Protein AF-A0A7V5HGA6-F1 (afdb_monomer_lite)

Structure (mmCIF, N/CA/C/O backbone):
data_AF-A0A7V5HGA6-F1
#
_entry.id   AF-A0A7V5HGA6-F1
#
loop_
_atom_site.group_PDB
_atom_site.id
_atom_site.type_symbol
_atom_site.label_atom_id
_atom_site.label_alt_id
_atom_site.label_comp_id
_atom_site.label_asym_id
_atom_site.label_entity_id
_atom_site.label_seq_id
_atom_site.pdbx_PDB_ins_code
_atom_site.Cartn_x
_atom_site.Cartn_y
_atom_site.Cartn_z
_atom_site.occupancy
_atom_site.B_iso_or_equiv
_atom_site.auth_seq_id
_atom_site.auth_comp_id
_atom_site.auth_asym_id
_atom_site.auth_atom_id
_atom_site.pdbx_PDB_model_num
ATOM 1 N N . LYS A 1 1 ? 67.155 -41.847 -23.647 1.00 46.56 1 LYS A N 1
ATOM 2 C CA . LYS A 1 1 ? 66.968 -40.377 -23.709 1.00 46.56 1 LYS A CA 1
ATOM 3 C C . LYS A 1 1 ? 65.775 -40.130 -24.619 1.00 46.56 1 LYS A C 1
ATOM 5 O O . LYS A 1 1 ? 65.929 -40.245 -25.826 1.00 46.56 1 LYS A O 1
ATOM 10 N N . GLU A 1 2 ? 64.591 -39.942 -24.045 1.00 50.03 2 GLU A N 1
ATOM 11 C CA . GLU A 1 2 ? 63.367 -39.651 -24.801 1.00 50.03 2 GLU A CA 1
ATOM 12 C C . GLU A 1 2 ? 63.398 -38.192 -25.274 1.00 50.03 2 GLU A C 1
ATOM 14 O O . GLU A 1 2 ? 63.785 -37.301 -24.518 1.00 50.03 2 GLU A O 1
ATOM 19 N N . ALA A 1 3 ? 63.067 -37.959 -26.545 1.00 55.22 3 ALA A N 1
ATOM 20 C CA . ALA A 1 3 ? 63.043 -36.630 -27.139 1.00 55.22 3 ALA A CA 1
ATOM 21 C C . ALA A 1 3 ? 61.815 -35.860 -26.633 1.00 55.22 3 ALA A C 1
ATOM 23 O O . ALA A 1 3 ? 60.677 -36.224 -26.922 1.00 55.22 3 ALA A O 1
ATOM 24 N N . THR A 1 4 ? 62.045 -34.790 -25.876 1.00 61.03 4 THR A N 1
ATOM 25 C CA . THR A 1 4 ? 60.992 -33.887 -25.409 1.00 61.03 4 THR A CA 1
ATOM 26 C C . THR A 1 4 ? 60.306 -33.240 -26.621 1.00 61.03 4 THR A C 1
ATOM 28 O O . THR A 1 4 ? 61.002 -32.650 -27.453 1.00 61.03 4 THR A O 1
ATOM 31 N N . PRO A 1 5 ? 58.970 -33.311 -26.767 1.00 61.09 5 PRO A N 1
ATOM 32 C CA . PRO A 1 5 ? 58.290 -32.707 -27.907 1.00 61.09 5 PRO A CA 1
ATOM 33 C C . PRO A 1 5 ? 58.481 -31.186 -27.870 1.00 61.09 5 PRO A C 1
ATOM 35 O O . PRO A 1 5 ? 58.126 -30.527 -26.889 1.00 61.09 5 PRO A O 1
ATOM 38 N N . MET A 1 6 ? 59.062 -30.620 -28.934 1.00 62.06 6 MET A N 1
ATOM 39 C CA . MET A 1 6 ? 59.227 -29.173 -29.075 1.00 62.06 6 MET A CA 1
ATOM 40 C C . MET A 1 6 ? 57.852 -28.502 -29.023 1.00 62.06 6 MET A C 1
ATOM 42 O O . MET A 1 6 ? 57.016 -28.707 -29.907 1.00 62.06 6 MET A O 1
ATOM 46 N N . ARG A 1 7 ? 57.610 -27.691 -27.989 1.00 62.72 7 ARG A N 1
ATOM 47 C CA . ARG A 1 7 ? 56.409 -26.855 -27.902 1.00 62.72 7 ARG A CA 1
ATOM 48 C C . ARG A 1 7 ? 56.447 -25.856 -29.058 1.00 62.72 7 ARG A C 1
ATOM 50 O O . ARG A 1 7 ? 57.278 -24.953 -29.062 1.00 62.72 7 ARG A O 1
ATOM 57 N N . ARG A 1 8 ? 55.567 -26.034 -30.047 1.00 68.81 8 ARG A N 1
ATOM 58 C CA . ARG A 1 8 ? 55.368 -25.064 -31.131 1.00 68.81 8 ARG A CA 1
ATOM 59 C C . ARG A 1 8 ? 54.837 -23.766 -30.511 1.00 68.81 8 ARG A C 1
ATOM 61 O O . ARG A 1 8 ? 53.736 -23.757 -29.970 1.00 68.81 8 ARG A O 1
ATOM 68 N N . GLY A 1 9 ? 55.648 -22.710 -30.519 1.00 68.94 9 GLY A N 1
ATOM 69 C CA . GLY A 1 9 ? 55.213 -21.365 -30.141 1.00 68.94 9 GLY A CA 1
ATOM 70 C C . GLY A 1 9 ? 54.353 -20.761 -31.250 1.00 68.94 9 GLY A C 1
ATOM 71 O O . GLY A 1 9 ? 54.640 -20.976 -32.424 1.00 68.94 9 GLY A O 1
ATOM 72 N N . PHE A 1 10 ? 53.305 -20.029 -30.878 1.00 71.50 10 PHE A N 1
ATOM 73 C CA . PHE A 1 10 ? 52.496 -19.265 -31.828 1.00 71.50 10 PHE A CA 1
ATOM 74 C C . PHE A 1 10 ? 53.310 -18.107 -32.414 1.00 71.50 10 PHE A C 1
ATOM 76 O O . PHE A 1 10 ? 54.037 -17.422 -31.691 1.00 71.50 10 PHE A O 1
ATOM 83 N N . THR A 1 11 ? 53.168 -17.862 -33.714 1.00 86.56 11 THR A N 1
ATOM 84 C CA . THR A 1 11 ? 53.731 -16.677 -34.366 1.00 86.56 11 THR A CA 1
ATOM 85 C C . THR A 1 11 ? 52.876 -15.441 -34.074 1.00 86.56 11 THR A C 1
ATOM 87 O O . THR A 1 11 ? 51.667 -15.527 -33.848 1.00 86.56 11 THR A O 1
ATOM 90 N N . LEU A 1 12 ? 53.497 -14.256 -34.110 1.00 86.94 12 LEU A N 1
ATOM 91 C CA . LEU A 1 12 ? 52.793 -12.979 -33.932 1.00 86.94 12 LEU A CA 1
ATOM 92 C C . LEU A 1 12 ? 51.643 -12.818 -34.944 1.00 86.94 12 LEU A C 1
ATOM 94 O O . LEU A 1 12 ? 50.580 -12.315 -34.594 1.00 86.94 12 LEU A O 1
ATOM 98 N N . ILE A 1 13 ? 51.844 -13.288 -36.179 1.00 87.88 13 ILE A N 1
ATOM 99 C CA . ILE A 1 13 ? 50.841 -13.234 -37.250 1.00 87.88 13 ILE A CA 1
ATOM 100 C C . ILE A 1 13 ? 49.632 -14.111 -36.903 1.00 87.88 13 ILE A C 1
ATOM 102 O O . ILE A 1 13 ? 48.500 -13.644 -37.000 1.00 87.88 13 ILE A O 1
ATOM 106 N N . GLU A 1 14 ? 49.847 -15.347 -36.445 1.00 89.06 14 GLU A N 1
ATOM 107 C CA . GLU A 1 14 ? 48.751 -16.237 -36.037 1.00 89.06 14 GLU A CA 1
ATOM 108 C C . GLU A 1 14 ? 47.943 -15.646 -34.875 1.00 89.06 14 GLU A C 1
ATOM 110 O O . GLU A 1 14 ? 46.713 -15.685 -34.897 1.00 89.06 14 GLU A O 1
ATOM 115 N N . LEU A 1 15 ? 48.611 -15.035 -33.890 1.00 90.06 15 LEU A N 1
ATOM 116 C CA . LEU A 1 15 ? 47.931 -14.390 -32.766 1.00 90.06 15 LEU A CA 1
ATOM 117 C C . LEU A 1 15 ? 47.056 -13.209 -33.221 1.00 90.06 15 LEU A C 1
ATOM 119 O O . LEU A 1 15 ? 45.912 -13.083 -32.782 1.00 90.06 15 LEU A O 1
ATOM 123 N N . LEU A 1 16 ? 47.567 -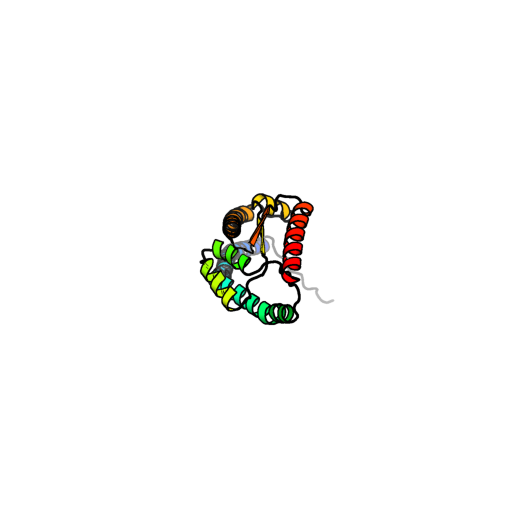12.364 -34.122 1.00 92.06 16 LEU A N 1
ATOM 124 C CA . LEU A 1 16 ? 46.818 -11.223 -34.658 1.00 92.06 16 LEU A CA 1
ATOM 125 C C . LEU A 1 16 ? 45.583 -11.668 -35.450 1.00 92.06 16 LEU A C 1
ATOM 127 O O . LEU A 1 16 ? 44.513 -11.077 -35.297 1.00 92.06 16 LEU A O 1
ATOM 131 N N . VAL A 1 17 ? 45.704 -12.735 -36.245 1.00 93.44 17 VAL A N 1
ATOM 132 C CA . VAL A 1 17 ? 44.578 -13.307 -36.998 1.00 93.44 17 VAL A CA 1
ATOM 133 C C . VAL A 1 17 ? 43.497 -13.833 -36.051 1.00 93.44 17 VAL A C 1
ATOM 135 O O . VAL A 1 17 ? 42.317 -13.551 -36.254 1.00 93.44 17 VAL A O 1
ATOM 138 N N . VAL A 1 18 ? 43.877 -14.538 -34.982 1.00 93.75 18 VAL A N 1
ATOM 139 C CA . VAL A 1 18 ? 42.920 -15.055 -33.989 1.00 93.75 18 VAL A CA 1
ATOM 140 C C . VAL A 1 18 ? 42.165 -13.918 -33.299 1.00 93.75 18 VAL A C 1
ATOM 142 O O . VAL A 1 18 ? 40.938 -13.970 -33.202 1.00 93.75 18 VAL A O 1
ATOM 145 N N . ILE A 1 19 ? 42.864 -12.866 -32.865 1.00 94.94 19 ILE A N 1
ATOM 146 C CA . ILE A 1 19 ? 42.225 -11.706 -32.225 1.00 94.94 19 ILE A CA 1
ATOM 147 C C . ILE A 1 19 ? 41.273 -11.004 -33.203 1.00 94.94 19 ILE A C 1
ATOM 149 O O . ILE A 1 19 ? 40.159 -10.654 -32.813 1.00 94.94 19 ILE A O 1
ATOM 153 N N . ALA A 1 20 ? 41.665 -10.846 -34.471 1.00 95.50 20 ALA A N 1
ATOM 154 C CA . ALA A 1 20 ? 40.814 -10.244 -35.495 1.00 95.50 20 ALA A CA 1
ATOM 155 C C . ALA A 1 20 ? 39.523 -11.051 -35.721 1.00 95.50 20 ALA A C 1
ATOM 157 O O . ALA A 1 20 ? 38.437 -10.474 -35.764 1.00 95.50 20 ALA A O 1
ATOM 158 N N . ILE A 1 21 ? 39.616 -12.383 -35.788 1.00 96.38 21 ILE A N 1
ATOM 159 C CA . ILE A 1 21 ? 38.445 -13.263 -35.917 1.00 96.38 21 ILE A CA 1
ATOM 160 C C . ILE A 1 21 ? 37.539 -13.139 -34.687 1.00 96.38 21 ILE A C 1
ATOM 162 O O . ILE A 1 21 ? 36.332 -12.954 -34.840 1.00 96.38 21 ILE A O 1
ATOM 166 N N . ILE A 1 22 ? 38.100 -13.188 -33.473 1.00 96.06 22 ILE A N 1
ATOM 167 C CA . ILE A 1 22 ? 37.326 -13.033 -32.232 1.00 96.06 22 ILE A CA 1
ATOM 168 C C . ILE A 1 22 ? 36.616 -11.676 -32.211 1.00 96.06 22 ILE A C 1
ATOM 170 O O . ILE A 1 22 ? 35.438 -11.620 -31.866 1.00 96.06 22 ILE A O 1
ATOM 174 N N . ALA A 1 23 ? 37.290 -10.597 -32.618 1.00 95.06 23 ALA A N 1
ATOM 175 C CA . ALA A 1 23 ? 36.707 -9.259 -32.666 1.00 95.06 23 ALA A CA 1
ATOM 176 C C . ALA A 1 23 ? 35.532 -9.171 -33.654 1.00 95.06 23 ALA A C 1
ATOM 178 O O . ALA A 1 23 ? 34.486 -8.623 -33.307 1.00 95.06 23 ALA A O 1
ATOM 179 N N . ILE A 1 24 ? 35.664 -9.756 -34.850 1.00 95.62 24 ILE A N 1
ATOM 180 C CA . ILE A 1 24 ? 34.589 -9.802 -35.855 1.00 95.62 24 ILE A CA 1
ATOM 181 C C . ILE A 1 24 ? 33.401 -10.623 -35.339 1.00 95.62 24 ILE A C 1
ATOM 183 O O . ILE A 1 24 ? 32.259 -10.166 -35.397 1.00 95.62 24 ILE A O 1
ATOM 187 N N . LEU A 1 25 ? 33.659 -11.815 -34.791 1.00 95.56 25 LEU A N 1
ATOM 188 C CA . LEU A 1 25 ? 32.614 -12.672 -34.230 1.00 95.56 25 LEU A CA 1
ATOM 189 C C . LEU A 1 25 ? 31.888 -11.976 -33.075 1.00 95.56 25 LEU A C 1
ATOM 191 O O . LEU A 1 25 ? 30.659 -11.955 -33.039 1.00 95.56 25 LEU A O 1
ATOM 195 N N . ALA A 1 26 ? 32.633 -11.352 -32.164 1.00 92.94 26 ALA A N 1
ATOM 196 C CA . ALA A 1 26 ? 32.084 -10.597 -31.048 1.00 92.94 26 ALA A CA 1
ATOM 197 C C . ALA A 1 26 ? 31.232 -9.406 -31.521 1.00 92.94 26 ALA A C 1
ATOM 199 O O . ALA A 1 26 ? 30.140 -9.191 -30.994 1.00 92.94 26 ALA A O 1
ATOM 200 N N . ALA A 1 27 ? 31.679 -8.673 -32.547 1.00 93.62 27 ALA A N 1
ATOM 201 C CA . ALA A 1 27 ? 30.947 -7.541 -33.117 1.00 93.62 27 ALA A CA 1
ATOM 202 C C . ALA A 1 27 ? 29.587 -7.945 -33.711 1.00 93.62 27 ALA A C 1
ATOM 204 O O . ALA A 1 27 ? 28.632 -7.176 -33.620 1.00 93.62 27 ALA A O 1
ATOM 205 N N . ILE A 1 28 ? 29.471 -9.153 -34.271 1.00 94.19 28 ILE A N 1
ATOM 206 C CA . ILE A 1 28 ? 28.197 -9.697 -34.770 1.00 94.19 28 ILE A CA 1
ATOM 207 C C . ILE A 1 28 ? 27.337 -10.222 -33.612 1.00 94.19 28 ILE A C 1
ATOM 209 O O . ILE A 1 28 ? 26.119 -10.038 -33.589 1.00 94.19 28 ILE A O 1
ATOM 213 N N . LEU A 1 29 ? 27.966 -10.867 -32.632 1.00 91.62 29 LEU A N 1
ATOM 214 C CA . LEU A 1 29 ? 27.287 -11.598 -31.569 1.00 91.62 29 LEU A CA 1
ATOM 215 C C . LEU A 1 29 ? 26.710 -10.677 -30.477 1.00 91.62 29 LEU A C 1
ATOM 217 O O . LEU A 1 29 ? 25.585 -10.891 -30.017 1.00 91.62 29 LEU A O 1
ATOM 221 N N . PHE A 1 30 ? 27.429 -9.622 -30.083 1.00 92.00 30 PHE A N 1
ATOM 222 C CA . PHE A 1 30 ? 26.987 -8.708 -29.022 1.00 92.00 30 PHE A CA 1
ATOM 223 C C . PHE A 1 30 ? 25.664 -7.979 -29.328 1.00 92.00 30 PHE A C 1
ATOM 225 O O . PHE A 1 30 ? 24.792 -7.977 -28.455 1.00 92.00 30 PHE A O 1
ATOM 232 N N . PRO A 1 31 ? 25.432 -7.409 -30.529 1.00 88.25 31 PRO A N 1
ATOM 233 C CA . PRO A 1 31 ? 24.158 -6.768 -30.864 1.00 88.25 31 PRO A CA 1
ATOM 234 C C . PRO A 1 31 ? 22.978 -7.744 -30.861 1.00 88.25 31 PRO A C 1
ATOM 236 O O . PRO A 1 31 ? 21.872 -7.381 -30.457 1.00 88.25 31 PRO A O 1
ATOM 239 N N . VAL A 1 32 ? 23.204 -8.990 -31.289 1.00 89.81 32 VAL A N 1
ATOM 240 C CA . VAL A 1 32 ? 22.178 -10.043 -31.286 1.00 89.81 32 VAL A CA 1
ATOM 241 C C . VAL A 1 32 ? 21.797 -10.404 -29.852 1.00 89.81 32 VAL A C 1
ATOM 243 O O . VAL A 1 32 ? 20.609 -10.428 -29.525 1.00 89.81 32 VAL A O 1
ATOM 246 N N . PHE A 1 33 ? 22.778 -10.590 -28.966 1.00 84.44 33 PHE A N 1
ATOM 247 C CA . PHE A 1 33 ? 22.509 -10.830 -27.548 1.00 84.44 33 PHE A CA 1
ATOM 248 C C . PHE A 1 33 ? 21.845 -9.642 -26.852 1.00 84.44 33 PHE A C 1
ATOM 250 O O . PHE A 1 33 ? 20.944 -9.846 -26.038 1.00 84.44 33 PHE A O 1
ATOM 257 N N . ALA A 1 34 ? 22.239 -8.408 -27.176 1.00 84.50 34 ALA A N 1
ATOM 258 C CA . ALA A 1 34 ? 21.607 -7.211 -26.630 1.00 84.50 34 ALA A CA 1
ATOM 259 C C . ALA A 1 34 ? 20.113 -7.154 -26.994 1.00 84.50 34 ALA A C 1
ATOM 261 O O . ALA A 1 34 ? 19.274 -7.022 -26.101 1.00 84.50 34 ALA A O 1
ATOM 262 N N . LYS A 1 35 ? 19.771 -7.370 -28.273 1.00 81.75 35 LYS A N 1
ATOM 263 C CA . LYS A 1 35 ? 18.377 -7.431 -28.749 1.00 81.75 35 LYS A CA 1
ATOM 264 C C . LYS A 1 35 ? 17.593 -8.585 -28.121 1.00 81.75 35 LYS A C 1
ATOM 266 O O . LYS A 1 35 ? 16.434 -8.411 -27.756 1.00 81.75 35 LYS A O 1
ATOM 271 N N . ALA A 1 36 ? 18.205 -9.761 -27.972 1.00 76.38 36 ALA A N 1
ATOM 272 C CA . ALA A 1 36 ? 17.565 -10.910 -27.329 1.00 76.38 36 ALA A CA 1
ATOM 273 C C . ALA A 1 36 ? 17.260 -10.638 -25.847 1.00 76.38 36 ALA A C 1
ATOM 275 O O . ALA A 1 36 ? 16.164 -10.928 -25.371 1.00 76.38 36 ALA A O 1
ATOM 276 N N . ARG A 1 37 ? 18.199 -10.014 -25.126 1.00 75.69 37 ARG A N 1
ATOM 277 C CA . ARG A 1 37 ? 18.023 -9.613 -23.725 1.00 75.69 37 ARG A CA 1
ATOM 278 C C . ARG A 1 37 ? 16.952 -8.537 -23.563 1.00 75.69 37 ARG A C 1
ATOM 280 O O . ARG A 1 37 ? 16.198 -8.573 -22.595 1.00 75.69 37 ARG A O 1
ATOM 287 N N . GLU A 1 38 ? 16.882 -7.587 -24.489 1.00 76.56 38 GLU A N 1
ATOM 288 C CA . GLU A 1 38 ? 15.849 -6.552 -24.503 1.00 76.56 38 GLU A CA 1
ATOM 289 C C . GLU A 1 38 ? 14.458 -7.151 -24.735 1.00 76.56 38 GLU A C 1
ATOM 291 O O . GLU A 1 38 ? 13.550 -6.903 -23.945 1.00 76.56 38 GLU A O 1
ATOM 296 N N . LYS A 1 39 ? 14.311 -8.038 -25.728 1.00 66.12 39 LYS A N 1
ATOM 297 C CA . LYS A 1 39 ? 13.066 -8.785 -25.957 1.00 66.12 39 LYS A CA 1
ATOM 298 C C . LYS A 1 39 ? 12.674 -9.648 -24.759 1.00 66.12 39 LYS A C 1
ATOM 300 O O . LYS A 1 39 ? 11.503 -9.691 -24.410 1.00 66.12 39 LYS A O 1
ATOM 305 N N . ALA A 1 40 ? 13.634 -10.289 -24.090 1.00 66.81 40 ALA A N 1
ATOM 306 C CA . ALA A 1 40 ? 13.374 -11.046 -22.866 1.00 66.81 40 ALA A CA 1
ATOM 307 C C . ALA A 1 40 ? 12.905 -10.144 -21.712 1.00 66.81 40 ALA A C 1
ATOM 309 O O . ALA A 1 40 ? 12.017 -10.528 -20.962 1.00 66.81 40 ALA A O 1
ATOM 310 N N . ARG A 1 41 ? 13.451 -8.927 -21.582 1.00 64.62 41 ARG A N 1
ATOM 311 C CA . ARG A 1 41 ? 12.974 -7.936 -20.602 1.00 64.62 41 ARG A CA 1
ATOM 312 C C . ARG A 1 41 ? 11.566 -7.439 -20.913 1.00 64.62 41 ARG A C 1
ATOM 314 O O . ARG A 1 41 ? 10.774 -7.308 -19.990 1.00 64.62 41 ARG A O 1
ATOM 321 N N . GLN A 1 42 ? 11.260 -7.192 -22.185 1.00 61.84 42 GLN A N 1
ATOM 322 C CA . GLN A 1 42 ? 9.917 -6.809 -22.632 1.00 61.84 42 GLN A CA 1
ATOM 323 C C . GLN A 1 42 ? 8.911 -7.951 -22.420 1.00 61.84 42 GLN A C 1
ATOM 325 O O . GLN A 1 42 ? 7.812 -7.718 -21.935 1.00 61.84 42 GLN A O 1
ATOM 330 N N . ALA A 1 43 ? 9.303 -9.197 -22.696 1.00 57.62 43 ALA A N 1
ATOM 331 C CA . ALA A 1 43 ? 8.481 -10.376 -22.425 1.00 57.62 43 ALA A CA 1
ATOM 332 C C . ALA A 1 43 ? 8.308 -10.654 -20.919 1.00 57.62 43 ALA A C 1
ATOM 334 O O . ALA A 1 43 ? 7.317 -11.251 -20.516 1.00 57.62 43 ALA A O 1
ATOM 335 N N . ALA A 1 44 ? 9.259 -10.221 -20.086 1.00 58.97 44 ALA A N 1
ATOM 336 C CA . ALA A 1 44 ? 9.199 -10.359 -18.633 1.00 58.97 44 ALA A CA 1
ATOM 337 C C . ALA A 1 44 ? 8.446 -9.216 -17.923 1.00 58.97 44 ALA A C 1
ATOM 339 O O . ALA A 1 44 ? 8.226 -9.309 -16.714 1.00 58.97 44 ALA A O 1
ATOM 340 N N . SER A 1 45 ? 8.065 -8.132 -18.611 1.00 71.94 45 SER A N 1
ATOM 341 C CA . SER A 1 45 ? 7.301 -7.057 -17.974 1.00 71.94 45 SER A CA 1
ATOM 342 C C . SER A 1 45 ? 5.827 -7.446 -17.886 1.00 71.94 45 SER A C 1
ATOM 344 O O . SER A 1 45 ? 5.134 -7.467 -18.900 1.00 71.94 45 SER A O 1
ATOM 346 N N . LEU A 1 46 ? 5.349 -7.742 -16.675 1.00 80.31 46 LEU A N 1
ATOM 347 C CA . LEU A 1 46 ? 3.937 -8.035 -16.425 1.00 80.31 46 LEU A CA 1
ATOM 348 C C . LEU A 1 46 ? 3.062 -6.827 -16.787 1.00 80.31 46 LEU A C 1
ATOM 350 O O . LEU A 1 46 ? 3.349 -5.682 -16.390 1.00 80.31 46 LEU A O 1
ATOM 354 N N . SER A 1 47 ? 1.956 -7.089 -17.486 1.00 89.94 47 SER A N 1
ATOM 355 C CA . SER A 1 47 ? 0.908 -6.084 -17.671 1.00 89.94 47 SER A CA 1
ATOM 356 C C . SER A 1 47 ? 0.362 -5.624 -16.308 1.00 89.94 47 SER A C 1
ATOM 358 O O . SER A 1 47 ? 0.432 -6.374 -15.322 1.00 89.94 47 SER A O 1
ATOM 360 N N . PRO A 1 48 ? -0.168 -4.391 -16.198 1.00 90.62 48 PRO A N 1
ATOM 361 C CA . PRO A 1 48 ? -0.790 -3.921 -14.960 1.00 90.62 48 PRO A CA 1
ATOM 362 C C . PRO A 1 48 ? -1.868 -4.881 -14.423 1.00 90.62 48 PRO A C 1
ATOM 364 O O . PRO A 1 48 ? -1.966 -5.084 -13.214 1.00 90.62 48 PRO A O 1
ATOM 367 N N . GLU A 1 49 ? -2.650 -5.505 -15.303 1.00 93.62 49 GLU A N 1
ATOM 368 C CA . GLU A 1 49 ? -3.711 -6.455 -14.968 1.00 93.62 49 GLU A CA 1
ATOM 369 C C . GLU A 1 49 ? -3.172 -7.780 -14.420 1.00 93.62 49 GLU A C 1
ATOM 371 O O . GLU A 1 49 ? -3.725 -8.316 -13.454 1.00 93.62 49 GLU A O 1
ATOM 376 N N . GLU A 1 50 ? -2.095 -8.312 -15.003 1.00 93.06 50 GLU A N 1
ATOM 377 C CA . GLU A 1 50 ? -1.431 -9.517 -14.496 1.00 93.06 50 GLU A CA 1
ATOM 378 C C . GLU A 1 50 ? -0.799 -9.267 -13.129 1.00 93.06 50 GLU A C 1
ATOM 380 O O . GLU A 1 50 ? -0.954 -10.084 -12.221 1.00 93.06 50 GLU A O 1
ATOM 385 N N . GLU A 1 51 ? -0.143 -8.119 -12.953 1.00 90.50 51 GLU A N 1
ATOM 386 C CA . GLU A 1 51 ? 0.413 -7.713 -11.664 1.00 90.50 51 GLU A CA 1
ATOM 387 C C . GLU A 1 51 ? -0.698 -7.554 -10.609 1.00 90.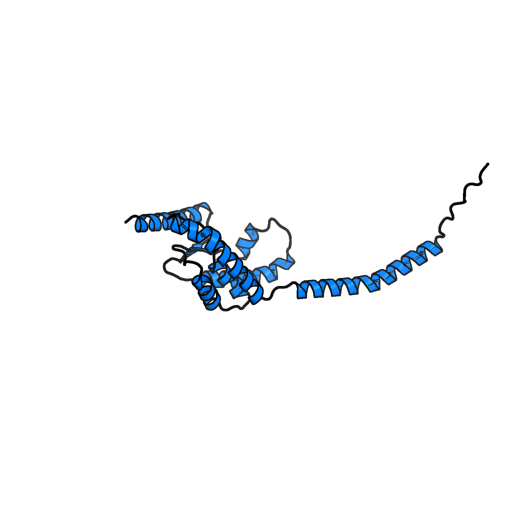50 51 GLU A C 1
ATOM 389 O O . GLU A 1 51 ? -0.603 -8.103 -9.509 1.00 90.50 51 GLU A O 1
ATOM 394 N N . LEU A 1 52 ? -1.808 -6.890 -10.962 1.00 95.44 52 LEU A N 1
ATOM 395 C CA . LEU A 1 52 ? -2.990 -6.783 -10.103 1.00 95.44 52 LEU A CA 1
ATOM 396 C C . LEU A 1 52 ? -3.527 -8.165 -9.714 1.00 95.44 52 LEU A C 1
ATOM 398 O O . LEU A 1 52 ? -3.908 -8.373 -8.561 1.00 95.44 52 LEU A O 1
ATOM 402 N N . ARG A 1 53 ? -3.561 -9.122 -10.648 1.00 96.62 53 ARG A N 1
ATOM 403 C CA . ARG A 1 53 ? -4.000 -10.494 -10.362 1.00 96.62 53 ARG A CA 1
ATOM 404 C C . ARG A 1 53 ? -3.127 -11.143 -9.290 1.00 96.62 53 ARG A C 1
ATOM 406 O O . ARG A 1 53 ? -3.682 -11.737 -8.369 1.00 96.62 53 ARG A O 1
ATOM 413 N N . PHE A 1 54 ? -1.805 -11.000 -9.365 1.00 95.38 54 PHE A N 1
ATOM 414 C CA . PHE A 1 54 ? -0.906 -11.527 -8.336 1.00 95.38 54 PHE A CA 1
ATOM 415 C C . PHE A 1 54 ? -1.119 -10.849 -6.979 1.00 95.38 54 PHE A C 1
ATOM 417 O O . PHE A 1 54 ? -1.259 -11.554 -5.983 1.00 95.38 54 PHE A O 1
ATOM 424 N N . PHE A 1 55 ? -1.273 -9.520 -6.932 1.00 95.94 55 PHE A N 1
ATOM 425 C CA . PHE A 1 55 ? -1.589 -8.819 -5.679 1.00 95.94 55 PHE A CA 1
ATOM 426 C C . PHE A 1 55 ? -2.919 -9.254 -5.054 1.00 95.94 55 PHE A C 1
ATOM 428 O O . PHE A 1 55 ? -3.066 -9.223 -3.834 1.00 95.94 55 PHE A O 1
ATOM 435 N N . LEU A 1 56 ? -3.915 -9.611 -5.868 1.00 98.00 56 LEU A N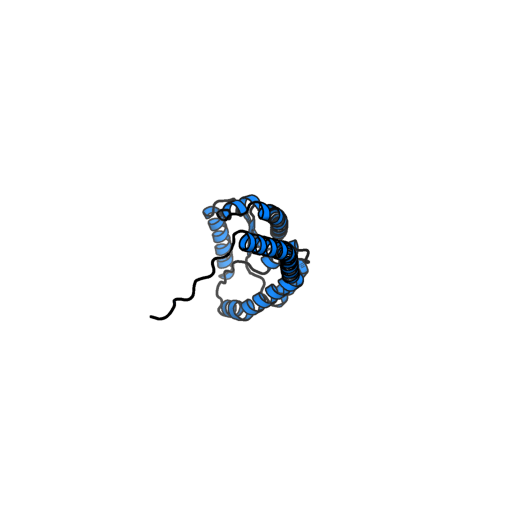 1
ATOM 436 C CA . LEU A 1 56 ? -5.201 -10.103 -5.370 1.00 98.00 56 LEU A CA 1
ATOM 437 C C . LEU A 1 56 ? -5.091 -11.526 -4.815 1.00 98.00 56 LEU A C 1
ATOM 439 O O . LEU A 1 56 ? -5.712 -11.812 -3.795 1.00 98.00 56 LEU A O 1
ATOM 443 N N . LEU A 1 57 ? -4.319 -12.400 -5.469 1.00 97.94 57 LEU A N 1
ATOM 444 C CA . LEU A 1 57 ? -4.084 -13.771 -5.007 1.00 97.94 57 LEU A CA 1
ATOM 445 C C . LEU A 1 57 ? -3.301 -13.791 -3.693 1.00 97.94 57 LEU A C 1
ATOM 447 O O . LEU A 1 57 ? -3.760 -14.400 -2.732 1.00 97.94 57 LEU A O 1
ATOM 451 N N . ASP A 1 58 ? -2.190 -13.057 -3.634 1.00 96.88 58 ASP A N 1
ATOM 452 C CA . ASP A 1 58 ? -1.365 -12.923 -2.431 1.00 96.88 58 ASP A CA 1
ATOM 453 C C . ASP A 1 58 ? -2.181 -12.387 -1.245 1.00 96.88 58 ASP A C 1
ATOM 455 O O . ASP A 1 58 ? -2.217 -12.980 -0.165 1.00 96.88 58 ASP A O 1
ATOM 459 N N . ARG A 1 59 ? -2.956 -11.315 -1.466 1.00 97.88 59 ARG A N 1
ATOM 460 C CA . ARG A 1 59 ? -3.813 -10.767 -0.412 1.00 97.88 59 ARG A CA 1
ATOM 461 C C . ARG A 1 59 ? -4.889 -11.749 0.021 1.00 97.88 59 ARG A C 1
ATOM 463 O O . ARG A 1 59 ? -5.181 -11.797 1.209 1.00 97.88 59 ARG A O 1
ATOM 470 N N . ARG A 1 60 ? -5.499 -12.494 -0.904 1.00 98.50 60 ARG A N 1
ATOM 471 C CA . ARG A 1 60 ? -6.519 -13.494 -0.562 1.00 98.50 60 ARG A CA 1
ATOM 472 C C . ARG A 1 60 ? -5.932 -14.565 0.342 1.00 98.50 60 ARG A C 1
ATOM 474 O O . ARG A 1 60 ? -6.504 -14.828 1.394 1.00 98.50 60 ARG A O 1
ATOM 481 N N . GLU A 1 61 ? -4.769 -15.092 -0.019 1.00 98.12 61 GLU A N 1
ATOM 482 C CA . GLU A 1 61 ? -4.075 -16.073 0.804 1.00 98.12 61 GLU A CA 1
ATOM 483 C C . GLU A 1 61 ? -3.740 -15.502 2.190 1.00 98.12 61 GLU A C 1
ATOM 485 O O . GLU A 1 61 ? -4.053 -16.124 3.203 1.00 98.12 61 GLU A O 1
ATOM 490 N N . ASN A 1 62 ? -3.179 -14.291 2.267 1.00 97.81 62 ASN A N 1
ATOM 491 C CA . ASN A 1 62 ? -2.888 -13.654 3.553 1.00 97.81 62 ASN A CA 1
ATOM 492 C C . ASN A 1 62 ? -4.157 -13.403 4.387 1.00 97.81 62 ASN A C 1
ATOM 494 O O . ASN A 1 62 ? -4.148 -13.555 5.610 1.00 97.81 62 ASN A O 1
ATOM 498 N N . VAL A 1 63 ? -5.261 -13.026 3.737 1.00 98.25 63 VAL A N 1
ATOM 499 C CA . VAL A 1 63 ? -6.547 -12.808 4.400 1.00 98.25 63 VAL A CA 1
ATOM 500 C C . VAL A 1 63 ? -7.070 -14.110 5.008 1.00 98.25 63 VAL A C 1
ATOM 502 O O . VAL A 1 63 ? -7.439 -14.130 6.180 1.00 98.25 63 VAL A O 1
ATOM 505 N N . GLU A 1 64 ? -7.054 -15.197 4.241 1.00 98.25 64 GLU A N 1
ATOM 506 C CA . GLU A 1 64 ? -7.536 -16.513 4.669 1.00 98.25 64 GLU A CA 1
ATOM 507 C C . GLU A 1 64 ? -6.645 -17.136 5.750 1.00 98.25 64 GLU A C 1
ATOM 509 O O . GLU A 1 64 ? -7.148 -17.666 6.740 1.00 98.25 64 GLU A O 1
ATOM 514 N N . ARG A 1 65 ? -5.319 -17.057 5.587 1.00 97.94 65 ARG A N 1
ATOM 515 C CA . ARG A 1 65 ? -4.361 -17.761 6.452 1.00 97.94 65 ARG A CA 1
ATOM 516 C C . ARG A 1 65 ? -3.968 -16.982 7.701 1.00 97.94 65 ARG A C 1
ATOM 518 O O . ARG A 1 65 ? -3.638 -17.608 8.704 1.00 97.94 65 ARG A O 1
ATOM 525 N N . ASN A 1 66 ? -4.003 -15.648 7.657 1.00 97.31 66 ASN A N 1
ATOM 526 C CA . ASN A 1 66 ? -3.476 -14.804 8.734 1.00 97.31 66 ASN A CA 1
ATOM 527 C C . ASN A 1 66 ? -4.511 -13.809 9.271 1.00 97.31 66 ASN A C 1
ATOM 529 O O . ASN A 1 66 ? -4.735 -13.760 10.482 1.00 97.31 66 ASN A O 1
ATOM 533 N N . LEU A 1 67 ? -5.159 -13.028 8.396 1.00 97.75 67 LEU A N 1
ATOM 534 C CA . LEU A 1 67 ? -6.023 -11.926 8.836 1.00 97.75 67 LEU A CA 1
ATOM 535 C C . LEU A 1 67 ? -7.294 -12.427 9.523 1.00 97.75 67 LEU A C 1
ATOM 537 O O . LEU A 1 67 ? -7.538 -12.065 10.672 1.00 97.75 67 LEU A O 1
ATOM 541 N N . TRP A 1 68 ? -8.084 -13.279 8.864 1.00 98.00 68 TRP A N 1
ATOM 542 C CA . TRP A 1 68 ? -9.315 -13.810 9.450 1.00 98.00 68 TRP A CA 1
ATOM 543 C C . TRP A 1 68 ? -9.066 -14.587 10.746 1.00 98.00 68 TRP A C 1
ATOM 545 O O . TRP A 1 68 ? -9.752 -14.305 11.728 1.00 98.00 68 TRP A O 1
ATOM 555 N N . PRO A 1 69 ? -8.069 -15.491 10.829 1.00 98.38 69 PRO A N 1
ATOM 556 C CA . PRO A 1 69 ? -7.730 -16.141 12.091 1.00 98.38 69 PRO A CA 1
ATOM 557 C C . PRO A 1 69 ? -7.404 -15.160 13.224 1.00 98.38 69 PRO A C 1
ATOM 559 O O . PRO A 1 69 ? -7.857 -15.363 14.350 1.00 98.38 69 PRO A O 1
ATOM 562 N N . ALA A 1 70 ? -6.659 -14.084 12.947 1.00 98.12 70 ALA A N 1
ATOM 563 C CA . ALA A 1 70 ? -6.329 -13.077 13.953 1.00 98.12 70 ALA A CA 1
ATOM 564 C C . ALA A 1 70 ? -7.556 -12.257 14.389 1.00 98.12 70 ALA A C 1
ATOM 566 O O . ALA A 1 70 ? -7.774 -12.069 15.589 1.00 98.12 70 ALA A O 1
ATOM 567 N N . LEU A 1 71 ? -8.387 -11.822 13.437 1.00 96.75 71 LEU A N 1
ATOM 568 C CA . LEU A 1 71 ? -9.609 -11.063 13.718 1.00 96.75 71 LEU A CA 1
ATOM 569 C C . LEU A 1 71 ? -10.642 -11.903 14.483 1.00 96.75 71 LEU A C 1
ATOM 571 O O . LEU A 1 71 ? -11.236 -11.417 15.443 1.00 96.75 71 LEU A O 1
ATOM 575 N N . ASN A 1 72 ? -10.790 -13.188 14.149 1.00 97.12 72 ASN A N 1
ATOM 576 C CA . ASN A 1 72 ? -11.663 -14.118 14.875 1.00 97.12 72 ASN A CA 1
ATOM 577 C C . ASN A 1 72 ? -11.209 -14.333 16.330 1.00 97.12 72 ASN A C 1
ATOM 579 O O . ASN A 1 72 ? -12.027 -14.613 17.204 1.00 97.12 72 ASN A O 1
ATOM 583 N N . GLN A 1 73 ? -9.915 -14.154 16.608 1.00 97.44 73 GLN A N 1
ATOM 584 C CA . GLN A 1 73 ? -9.349 -14.148 17.962 1.00 97.44 73 GLN A CA 1
ATOM 585 C C . GLN A 1 73 ? -9.449 -12.776 18.650 1.00 97.44 73 GLN A C 1
ATOM 587 O O . GLN A 1 73 ? -8.850 -12.584 19.708 1.00 97.44 73 GLN A O 1
ATOM 592 N N . LYS A 1 74 ? -10.180 -11.817 18.064 1.00 94.88 74 LYS A N 1
ATOM 593 C CA . LYS A 1 74 ? -10.340 -10.438 18.554 1.00 94.88 74 LYS A CA 1
ATOM 594 C C . LYS A 1 74 ? -9.007 -9.702 18.746 1.00 94.88 74 LYS A C 1
ATOM 596 O O . LYS A 1 74 ? -8.887 -8.843 19.618 1.00 94.88 74 LYS A O 1
ATOM 601 N N . LYS A 1 75 ? -7.986 -10.048 17.954 1.00 95.62 75 LYS A N 1
ATOM 602 C CA . LYS A 1 75 ? -6.685 -9.372 18.000 1.00 95.62 75 LYS A CA 1
ATOM 603 C C . LYS A 1 75 ? -6.731 -8.064 17.221 1.00 95.62 75 LYS A C 1
ATOM 605 O O . LYS A 1 75 ? -7.370 -7.974 16.177 1.00 95.62 75 LYS A O 1
ATOM 610 N N . ILE A 1 76 ? -5.965 -7.086 17.695 1.00 95.12 76 ILE A N 1
ATOM 611 C CA . ILE A 1 76 ? -5.626 -5.898 16.911 1.00 95.12 76 ILE A CA 1
ATOM 612 C C . ILE A 1 76 ? -4.590 -6.319 15.868 1.00 95.12 76 ILE A C 1
ATOM 614 O O . ILE A 1 76 ? -3.546 -6.871 16.218 1.00 95.12 76 ILE A O 1
ATOM 618 N N . VAL A 1 77 ? -4.874 -6.054 14.594 1.00 96.56 77 VAL A N 1
ATOM 619 C CA . VAL A 1 77 ? -3.968 -6.369 13.487 1.00 96.56 77 VAL A CA 1
ATOM 620 C C . VAL A 1 77 ? -3.446 -5.070 12.889 1.00 96.56 77 VAL A C 1
ATOM 622 O O . VAL A 1 77 ? -4.206 -4.282 12.334 1.00 96.56 77 VAL A O 1
ATOM 625 N N . LEU A 1 78 ? -2.136 -4.857 12.996 1.00 96.38 78 LEU A N 1
ATOM 626 C CA . LEU A 1 78 ? -1.442 -3.767 12.320 1.00 96.38 78 LEU A CA 1
ATOM 627 C C . LEU A 1 78 ? -0.847 -4.301 11.016 1.00 96.38 78 LEU A C 1
ATOM 629 O O . LEU A 1 78 ? -0.053 -5.239 11.040 1.00 96.38 78 LEU A O 1
ATOM 633 N N . LEU A 1 79 ? -1.228 -3.701 9.891 1.00 95.62 79 LEU A N 1
ATOM 634 C CA . LEU A 1 79 ? -0.701 -4.052 8.576 1.00 95.62 79 LEU A CA 1
ATOM 635 C C . LEU A 1 79 ? 0.132 -2.895 8.030 1.00 95.62 79 LEU A C 1
ATOM 637 O O . LEU A 1 79 ? -0.356 -1.769 7.925 1.00 95.62 79 LEU A O 1
ATOM 641 N N . ASP A 1 80 ? 1.372 -3.189 7.642 1.00 92.94 80 ASP A N 1
ATOM 642 C CA . ASP A 1 80 ? 2.132 -2.307 6.764 1.00 92.94 80 ASP A CA 1
ATOM 643 C C . ASP A 1 80 ? 1.650 -2.539 5.328 1.00 92.94 80 ASP A C 1
ATOM 645 O O . ASP A 1 80 ? 1.914 -3.582 4.727 1.00 92.94 80 ASP A O 1
ATOM 649 N N . ARG A 1 81 ? 0.911 -1.553 4.807 1.00 94.06 81 ARG A N 1
ATOM 650 C CA . ARG A 1 81 ? 0.190 -1.570 3.523 1.00 94.06 81 ARG A CA 1
ATOM 651 C C . ARG A 1 81 ? -1.007 -2.519 3.485 1.00 94.06 81 ARG A C 1
ATOM 653 O O . ARG A 1 81 ? -1.094 -3.544 4.151 1.00 94.06 81 ARG A O 1
ATOM 660 N N . TYR A 1 82 ? -1.963 -2.153 2.636 1.00 97.38 82 TYR A N 1
ATOM 661 C CA . TYR A 1 82 ? -3.152 -2.957 2.365 1.00 97.38 82 TYR A CA 1
ATOM 662 C C . TYR A 1 82 ? -3.656 -2.711 0.937 1.00 97.38 82 TYR A C 1
ATOM 664 O O . TYR A 1 82 ? -2.885 -2.282 0.075 1.00 97.38 82 TYR A O 1
ATOM 672 N N . TYR A 1 83 ? -4.930 -2.977 0.632 1.00 97.56 83 TYR A N 1
ATOM 673 C CA . TYR A 1 83 ? -5.443 -2.792 -0.731 1.00 97.56 83 TYR A CA 1
ATOM 674 C C . TYR A 1 83 ? -5.415 -1.333 -1.219 1.00 97.56 83 TYR A C 1
ATOM 676 O O . TYR A 1 83 ? -5.363 -1.115 -2.427 1.00 97.56 83 TYR A O 1
ATOM 684 N N . PHE A 1 84 ? -5.349 -0.341 -0.321 1.00 97.88 84 PHE A N 1
ATOM 685 C CA . PHE A 1 84 ? -5.117 1.067 -0.682 1.00 97.88 84 PHE A CA 1
ATOM 686 C C . PHE A 1 84 ? -3.798 1.272 -1.434 1.00 97.88 84 PHE A C 1
ATOM 688 O O . PHE A 1 84 ? -3.713 2.119 -2.320 1.00 97.88 84 PHE A O 1
ATOM 695 N N . SER A 1 85 ? -2.777 0.462 -1.142 1.00 96.00 85 SER A N 1
ATOM 696 C CA . SER A 1 85 ? -1.537 0.498 -1.914 1.00 96.00 85 SER A CA 1
ATOM 697 C C . SER A 1 85 ? -1.730 -0.041 -3.320 1.00 96.00 85 SER A C 1
ATOM 699 O O . SER A 1 85 ? -1.302 0.603 -4.271 1.00 96.00 85 SER A O 1
ATOM 701 N N . THR A 1 86 ? -2.444 -1.154 -3.483 1.00 96.94 86 THR A N 1
ATOM 702 C CA . THR A 1 86 ? -2.775 -1.658 -4.822 1.00 96.94 86 THR A CA 1
ATOM 703 C C . THR A 1 86 ? -3.617 -0.641 -5.600 1.00 96.94 86 THR A C 1
ATOM 705 O O . THR A 1 86 ? -3.361 -0.403 -6.774 1.00 96.94 86 THR A O 1
ATOM 708 N N . MET A 1 87 ? -4.565 0.035 -4.944 1.00 98.19 87 MET A N 1
ATOM 709 C CA . MET A 1 87 ? -5.339 1.125 -5.548 1.00 98.19 87 MET A CA 1
ATOM 710 C C . MET A 1 87 ? -4.441 2.249 -6.083 1.00 98.19 87 MET A C 1
ATOM 712 O O . MET A 1 87 ? -4.590 2.647 -7.234 1.00 98.19 87 MET A O 1
ATOM 716 N N . ALA A 1 88 ? -3.501 2.752 -5.278 1.00 97.31 88 ALA A N 1
ATOM 717 C CA . ALA A 1 88 ? -2.654 3.874 -5.678 1.00 97.31 88 ALA A CA 1
ATOM 718 C C . ALA A 1 88 ? -1.608 3.485 -6.736 1.00 97.31 88 ALA A C 1
ATOM 720 O O . ALA A 1 88 ? -1.447 4.186 -7.733 1.00 97.31 88 ALA A O 1
ATOM 721 N N . TYR A 1 89 ? -0.907 2.363 -6.554 1.00 95.38 89 TYR A N 1
ATOM 722 C CA . TYR A 1 89 ? 0.158 1.949 -7.470 1.00 95.38 89 TYR A CA 1
ATOM 723 C C . TYR A 1 89 ? -0.409 1.467 -8.808 1.00 95.38 89 TYR A C 1
ATOM 725 O O . TYR A 1 89 ? -0.051 2.001 -9.856 1.00 95.38 89 TYR A O 1
ATOM 733 N N . GLN A 1 90 ? -1.362 0.533 -8.808 1.00 95.69 90 GLN A N 1
ATOM 734 C CA . GLN A 1 90 ? -1.941 0.058 -10.068 1.00 95.69 90 GLN A CA 1
ATOM 735 C C . GLN A 1 90 ? -2.848 1.118 -10.710 1.00 95.69 90 GLN A C 1
ATOM 737 O O . GLN A 1 90 ? -2.913 1.197 -11.937 1.00 95.69 90 GLN A O 1
ATOM 742 N N . GLY A 1 91 ? -3.464 2.000 -9.915 1.00 96.69 91 GLY A N 1
ATOM 743 C CA . GLY A 1 91 ? -4.150 3.185 -10.432 1.00 96.69 91 GLY A CA 1
ATOM 744 C C . GLY A 1 91 ? -3.211 4.125 -11.193 1.00 96.69 91 GLY A C 1
ATOM 745 O O . GLY A 1 91 ? -3.535 4.578 -12.289 1.00 96.69 91 GLY A O 1
ATOM 746 N N . ALA A 1 92 ? -1.995 4.353 -10.685 1.00 95.75 92 ALA A N 1
ATOM 747 C CA . ALA A 1 92 ? -0.982 5.151 -11.379 1.00 95.75 92 ALA A CA 1
ATOM 748 C C . ALA A 1 92 ? -0.484 4.491 -12.680 1.00 95.75 92 ALA A C 1
ATOM 750 O O . ALA A 1 92 ? 0.005 5.194 -13.571 1.00 95.75 92 ALA A O 1
ATOM 751 N N . ARG A 1 93 ? -0.641 3.163 -12.805 1.00 93.44 93 ARG A N 1
ATOM 752 C CA . ARG A 1 93 ? -0.411 2.388 -14.038 1.00 93.44 93 ARG A CA 1
ATOM 753 C C . ARG A 1 93 ? -1.615 2.378 -14.997 1.00 93.44 93 ARG A C 1
ATOM 755 O O . ARG A 1 93 ? -1.523 1.749 -16.045 1.00 93.44 93 ARG A O 1
ATOM 762 N N . GLY A 1 94 ? -2.701 3.089 -14.681 1.00 94.75 94 GLY A N 1
ATOM 763 C CA . GLY A 1 94 ? -3.858 3.280 -15.566 1.00 94.75 94 GLY A CA 1
ATOM 764 C C . GLY A 1 94 ? -5.075 2.406 -15.257 1.00 94.75 94 GLY A C 1
ATOM 765 O O . GLY A 1 94 ? -6.077 2.503 -15.963 1.00 94.75 94 GLY A O 1
ATOM 766 N N . LEU A 1 95 ? -5.032 1.577 -14.210 1.00 96.88 95 LEU A N 1
ATOM 767 C CA . LEU A 1 95 ? -6.192 0.779 -13.809 1.00 96.88 95 LEU A CA 1
ATOM 768 C C . LEU A 1 95 ? -7.224 1.616 -13.043 1.00 96.88 95 LEU A C 1
ATOM 770 O O . LEU A 1 95 ? -6.900 2.586 -12.360 1.00 96.88 95 LEU A O 1
ATOM 774 N N . ARG A 1 96 ? -8.495 1.210 -13.111 1.00 97.94 96 ARG A N 1
ATOM 775 C CA . ARG A 1 96 ? -9.583 1.883 -12.388 1.00 97.94 96 ARG A CA 1
ATOM 776 C C . ARG A 1 96 ? -9.517 1.589 -10.889 1.00 97.94 96 ARG A C 1
ATOM 778 O O . ARG A 1 96 ? -9.685 0.446 -10.464 1.00 97.94 96 ARG A O 1
ATOM 785 N N . VAL A 1 97 ? -9.333 2.637 -10.092 1.00 97.88 97 VAL A N 1
ATOM 786 C CA . VAL A 1 97 ? -9.160 2.565 -8.633 1.00 97.88 97 VAL A CA 1
ATOM 787 C C . VAL A 1 97 ? -10.372 1.948 -7.935 1.00 97.88 97 VAL A C 1
ATOM 789 O O . VAL A 1 97 ? -10.217 1.097 -7.059 1.00 97.88 97 VAL A O 1
ATOM 792 N N . GLU A 1 98 ? -11.579 2.327 -8.346 1.00 97.25 98 GLU A N 1
ATOM 793 C CA . GLU A 1 98 ? -12.832 1.853 -7.750 1.00 97.25 98 GLU A CA 1
ATOM 794 C C . GLU A 1 98 ? -13.024 0.355 -7.991 1.00 97.25 98 GLU A C 1
ATOM 796 O O . GLU A 1 98 ? -13.496 -0.366 -7.113 1.00 97.25 98 GLU A O 1
ATOM 801 N N . GLU A 1 99 ? -12.600 -0.132 -9.158 1.00 97.88 99 GLU A N 1
ATOM 802 C CA . GLU A 1 99 ? -12.656 -1.553 -9.489 1.00 97.88 99 GLU A CA 1
ATOM 803 C C . GLU A 1 99 ? -11.633 -2.351 -8.675 1.00 97.88 99 GLU A C 1
ATOM 805 O O . GLU A 1 99 ? -11.949 -3.426 -8.164 1.00 97.88 99 GLU A O 1
ATOM 810 N N . ILE A 1 100 ? -10.427 -1.810 -8.472 1.00 98.19 100 ILE A N 1
ATOM 811 C CA . ILE A 1 100 ? -9.429 -2.420 -7.583 1.00 98.19 100 ILE A CA 1
ATOM 812 C C . ILE A 1 100 ? -9.983 -2.523 -6.159 1.00 98.19 100 ILE A C 1
ATOM 814 O O . ILE A 1 100 ? -9.875 -3.587 -5.544 1.00 98.19 100 ILE A O 1
ATOM 818 N N . LYS A 1 101 ? -10.595 -1.450 -5.642 1.00 97.94 101 LYS A N 1
ATOM 819 C CA . LYS A 1 101 ? -11.225 -1.442 -4.316 1.00 97.94 101 LYS A CA 1
ATOM 820 C C . LYS A 1 101 ? -12.305 -2.518 -4.223 1.00 97.94 101 LYS A C 1
ATOM 822 O O . LYS A 1 101 ? -12.221 -3.380 -3.354 1.00 97.94 101 LYS A O 1
ATOM 827 N N . ARG A 1 102 ? -13.246 -2.535 -5.175 1.00 98.25 102 ARG A N 1
ATOM 828 C CA . ARG A 1 102 ? -14.347 -3.510 -5.233 1.00 98.25 102 ARG A CA 1
ATOM 829 C C . ARG A 1 102 ? -13.844 -4.955 -5.248 1.00 98.25 102 ARG A C 1
ATOM 831 O O . ARG A 1 102 ? -14.364 -5.791 -4.519 1.00 98.25 102 ARG A O 1
ATOM 838 N N . ARG A 1 103 ? -12.823 -5.260 -6.057 1.00 98.25 103 ARG A N 1
ATOM 839 C CA . ARG A 1 103 ? -12.247 -6.614 -6.156 1.00 98.25 103 ARG A CA 1
ATOM 840 C C . ARG A 1 103 ? -11.548 -7.060 -4.876 1.00 98.25 103 ARG A C 1
ATOM 842 O O . ARG A 1 103 ? -11.584 -8.247 -4.569 1.00 98.25 103 ARG A O 1
ATOM 849 N N . ASN A 1 104 ? -10.907 -6.139 -4.159 1.00 98.25 104 ASN A N 1
ATOM 850 C CA . ASN A 1 104 ? -10.268 -6.439 -2.880 1.00 98.25 104 ASN A CA 1
ATOM 851 C C . ASN A 1 104 ? -11.298 -6.641 -1.769 1.00 98.25 104 ASN A C 1
ATOM 853 O O . ASN A 1 104 ? -11.266 -7.661 -1.089 1.00 98.25 104 ASN A O 1
ATOM 857 N N . GLU A 1 105 ? -12.245 -5.716 -1.627 1.00 97.50 105 GLU A N 1
ATOM 858 C CA . GLU A 1 105 ? -13.271 -5.763 -0.576 1.00 97.50 105 GLU A CA 1
ATOM 859 C C . GLU A 1 105 ? -14.270 -6.917 -0.752 1.00 97.50 105 GLU A C 1
ATOM 861 O O . GLU A 1 105 ? -14.982 -7.266 0.181 1.00 97.50 105 GLU A O 1
ATOM 866 N N . ALA A 1 106 ? -14.288 -7.568 -1.921 1.00 98.06 106 ALA A N 1
ATOM 867 C CA . ALA A 1 106 ? -15.059 -8.789 -2.146 1.00 98.06 106 ALA A CA 1
ATOM 868 C C . ALA A 1 106 ? -14.590 -9.989 -1.296 1.00 98.06 106 ALA A C 1
ATOM 870 O O . ALA A 1 106 ? -15.336 -10.954 -1.157 1.00 98.06 106 ALA A O 1
ATOM 871 N N . PHE A 1 107 ? -13.361 -9.970 -0.772 1.00 98.06 107 PHE A N 1
ATOM 872 C CA . PHE A 1 107 ? -12.833 -11.046 0.082 1.00 98.06 107 PHE A CA 1
ATOM 873 C C . PHE A 1 107 ? -12.055 -10.536 1.301 1.00 98.06 107 PHE A C 1
ATOM 875 O O . PHE A 1 107 ? -11.927 -11.255 2.290 1.00 98.06 107 PHE A O 1
ATOM 882 N N . ALA A 1 108 ? -11.509 -9.323 1.226 1.00 97.75 108 ALA A N 1
ATOM 883 C CA . ALA A 1 108 ? -10.687 -8.717 2.258 1.00 97.75 108 ALA A CA 1
ATOM 884 C C . ALA A 1 108 ? -11.549 -7.771 3.117 1.00 97.75 108 ALA A C 1
ATOM 886 O O . ALA A 1 108 ? -12.233 -6.916 2.548 1.00 97.75 108 ALA A O 1
ATOM 887 N N . PRO A 1 109 ? -11.541 -7.891 4.456 1.00 97.19 109 PRO A N 1
ATOM 888 C CA . PRO A 1 109 ? -12.320 -7.001 5.310 1.00 97.19 109 PRO A CA 1
ATOM 889 C C . PRO A 1 109 ? -11.851 -5.544 5.173 1.00 97.19 109 PRO A C 1
ATOM 891 O O . PRO A 1 109 ? -10.645 -5.297 5.087 1.00 97.19 109 PRO A O 1
ATOM 894 N N . PRO A 1 110 ? -12.765 -4.557 5.171 1.00 96.12 110 PRO A N 1
ATOM 895 C CA . PRO A 1 110 ? -12.362 -3.160 5.240 1.00 96.12 110 PRO A CA 1
ATOM 896 C C . PRO A 1 110 ? -11.659 -2.892 6.584 1.00 96.12 110 PRO A C 1
ATOM 898 O O . PRO A 1 110 ? -12.101 -3.406 7.610 1.00 96.12 110 PRO A O 1
ATOM 901 N N . PRO A 1 111 ? -10.572 -2.105 6.608 1.00 96.56 111 PRO A N 1
ATOM 902 C CA . PRO A 1 111 ? -9.871 -1.791 7.850 1.00 96.56 111 PRO A CA 1
ATOM 903 C C . PRO A 1 111 ? -10.675 -0.817 8.717 1.00 96.56 111 PRO A C 1
ATOM 905 O O . PRO A 1 111 ? -11.302 0.104 8.196 1.00 96.56 111 PRO A O 1
ATOM 908 N N . ASP A 1 112 ? -10.582 -0.944 10.040 1.00 96.19 112 ASP A N 1
ATOM 909 C CA . ASP A 1 112 ? -11.248 -0.027 10.979 1.00 96.19 112 ASP A CA 1
ATOM 910 C C . ASP A 1 112 ? -10.620 1.374 10.996 1.00 96.19 112 ASP A C 1
ATOM 912 O O . ASP A 1 112 ? -11.300 2.363 11.266 1.00 96.19 112 ASP A O 1
ATOM 916 N N . LEU A 1 113 ? -9.322 1.470 10.689 1.00 97.00 113 LEU A N 1
ATOM 917 C CA . LEU A 1 113 ? -8.558 2.716 10.660 1.00 97.00 113 LEU A CA 1
ATOM 918 C C . LEU A 1 113 ? -7.406 2.618 9.656 1.00 97.00 113 LEU A C 1
ATOM 920 O O . LEU A 1 113 ? -6.684 1.623 9.613 1.00 97.00 113 LEU A O 1
ATOM 924 N N . VAL A 1 114 ? -7.225 3.665 8.853 1.00 97.94 114 VAL A N 1
ATOM 925 C CA . VAL A 1 114 ? -6.179 3.763 7.832 1.00 97.94 114 VAL A CA 1
ATOM 926 C C . VAL A 1 114 ? -5.416 5.058 8.029 1.00 97.94 114 VAL A C 1
ATOM 928 O O . VAL A 1 114 ? -6.009 6.134 8.017 1.00 97.94 114 VAL A O 1
ATOM 931 N N . PHE A 1 115 ? -4.095 4.958 8.131 1.00 98.06 115 PHE A N 1
ATOM 932 C CA . PHE A 1 115 ? -3.209 6.113 8.083 1.00 98.06 115 PHE A CA 1
ATOM 933 C C . PHE A 1 115 ? -2.575 6.216 6.699 1.00 98.06 115 PHE A C 1
ATOM 935 O O . PHE A 1 115 ? -1.929 5.278 6.231 1.00 98.06 115 PHE A O 1
ATOM 942 N N . ILE A 1 116 ? -2.755 7.360 6.045 1.00 97.81 116 ILE A N 1
ATOM 943 C CA . ILE A 1 116 ? -2.070 7.703 4.800 1.00 97.81 116 ILE A CA 1
ATOM 944 C C . ILE A 1 116 ? -1.048 8.782 5.134 1.00 97.81 116 ILE A C 1
ATOM 946 O O . ILE A 1 116 ? -1.406 9.930 5.388 1.00 97.81 116 ILE A O 1
ATOM 950 N N . LEU A 1 117 ? 0.224 8.397 5.139 1.00 96.12 117 LEU A N 1
ATOM 951 C CA . LEU A 1 117 ? 1.339 9.307 5.378 1.00 96.12 117 LEU A CA 1
ATOM 952 C C . LEU A 1 117 ? 1.716 9.973 4.052 1.00 96.12 117 LEU A C 1
ATOM 954 O O . LEU A 1 117 ? 2.278 9.325 3.167 1.00 96.12 117 LEU A O 1
ATOM 958 N N . LEU A 1 118 ? 1.354 11.242 3.893 1.00 95.25 118 LEU A N 1
ATOM 959 C CA . LEU A 1 118 ? 1.620 12.017 2.686 1.00 95.25 118 LEU A CA 1
ATOM 960 C C . LEU A 1 118 ? 2.963 12.725 2.814 1.00 95.25 118 LEU A C 1
ATOM 962 O O . LEU A 1 118 ? 3.224 13.406 3.798 1.00 95.25 118 LEU A O 1
ATOM 966 N N . ILE A 1 119 ? 3.806 12.573 1.801 1.00 93.31 119 ILE A N 1
ATOM 967 C CA . ILE A 1 119 ? 5.098 13.247 1.706 1.00 93.31 119 ILE A CA 1
ATOM 968 C C . ILE A 1 119 ? 5.366 13.581 0.248 1.00 93.31 119 ILE A C 1
ATOM 970 O O . ILE A 1 119 ? 5.001 12.819 -0.654 1.00 93.31 119 ILE A O 1
ATOM 974 N N . GLU A 1 120 ? 6.019 14.711 0.002 1.00 91.88 120 GLU A N 1
ATOM 975 C CA . GLU A 1 120 ? 6.433 15.050 -1.351 1.00 91.88 120 GLU A CA 1
ATOM 976 C C . GLU A 1 120 ? 7.405 13.984 -1.890 1.00 91.88 120 GLU A C 1
ATOM 978 O O . GLU A 1 120 ? 8.407 13.683 -1.235 1.00 91.88 120 GLU A O 1
ATOM 983 N N . PRO A 1 121 ? 7.174 13.406 -3.091 1.00 89.81 121 PRO A N 1
ATOM 984 C CA . PRO A 1 121 ? 7.997 12.313 -3.613 1.00 89.81 121 PRO A CA 1
ATOM 985 C C . PRO A 1 121 ? 9.494 12.618 -3.636 1.00 89.81 121 PRO A C 1
ATOM 987 O O . PRO A 1 121 ? 10.307 11.730 -3.405 1.00 89.81 121 PRO A O 1
ATOM 990 N N . ARG A 1 122 ? 9.872 13.878 -3.877 1.00 86.62 122 ARG A N 1
ATOM 991 C CA . ARG A 1 122 ? 11.276 14.308 -3.835 1.00 86.62 122 ARG A CA 1
ATOM 992 C C . ARG A 1 122 ? 11.884 14.162 -2.446 1.00 86.62 122 ARG A C 1
ATOM 994 O O . ARG A 1 122 ? 12.986 13.633 -2.334 1.00 86.62 122 ARG A O 1
ATOM 1001 N N . GLU A 1 123 ? 11.172 14.604 -1.417 1.00 86.75 123 GLU A N 1
ATOM 1002 C CA . GLU A 1 123 ? 11.600 14.491 -0.023 1.00 86.75 123 GLU A CA 1
ATOM 1003 C C . GLU A 1 123 ? 11.633 13.017 0.413 1.00 86.75 123 GLU A C 1
ATOM 1005 O O . GLU A 1 123 ? 12.622 12.545 0.972 1.00 86.75 123 GLU A O 1
ATOM 1010 N N . GLY A 1 124 ? 10.608 12.240 0.047 1.00 84.50 124 GLY A N 1
ATOM 1011 C CA . GLY A 1 124 ? 10.575 10.796 0.291 1.00 84.50 124 GLY A CA 1
ATOM 1012 C C . GLY A 1 124 ? 11.749 10.057 -0.363 1.00 84.50 124 GLY A C 1
ATOM 1013 O O . GLY A 1 124 ? 12.405 9.236 0.276 1.00 84.50 124 GLY A O 1
ATOM 1014 N N . LEU A 1 125 ? 12.082 10.392 -1.613 1.00 82.12 125 LEU A N 1
ATOM 1015 C CA . LEU A 1 125 ? 13.249 9.836 -2.299 1.00 82.12 125 LEU A CA 1
ATOM 1016 C C . LEU A 1 125 ? 14.560 10.244 -1.617 1.00 82.12 125 LEU A C 1
ATOM 1018 O O . LEU A 1 125 ? 15.466 9.421 -1.540 1.00 82.12 125 LEU A O 1
ATOM 1022 N N . GLN A 1 126 ? 14.685 11.469 -1.094 1.00 81.56 126 GLN A N 1
ATOM 1023 C CA . GLN A 1 126 ? 15.872 11.881 -0.330 1.00 81.56 126 GLN A CA 1
ATOM 1024 C C . GLN A 1 126 ? 16.083 11.010 0.915 1.00 81.56 126 GLN A C 1
ATOM 1026 O O . GLN A 1 126 ? 17.216 10.609 1.172 1.00 81.56 126 GLN A O 1
ATOM 1031 N N . ARG A 1 127 ? 15.008 10.622 1.616 1.00 77.62 127 ARG A N 1
ATOM 1032 C CA . ARG A 1 127 ? 15.081 9.689 2.759 1.00 77.62 127 ARG A CA 1
ATOM 1033 C C . ARG A 1 127 ? 15.572 8.287 2.359 1.00 77.62 127 ARG A C 1
ATOM 1035 O O . ARG A 1 127 ? 16.163 7.588 3.175 1.00 77.62 127 ARG A O 1
ATOM 1042 N N . ILE A 1 128 ? 15.367 7.882 1.102 1.00 72.50 128 ILE A N 1
ATOM 1043 C CA . ILE A 1 128 ? 15.750 6.563 0.558 1.00 72.50 128 ILE A CA 1
ATOM 1044 C C . ILE A 1 128 ? 17.144 6.588 -0.114 1.00 72.50 128 ILE A C 1
ATOM 1046 O O . ILE A 1 128 ? 17.802 5.551 -0.232 1.00 72.50 128 ILE A O 1
ATOM 1050 N N . LYS A 1 129 ? 17.640 7.766 -0.524 1.00 60.25 129 LYS A N 1
ATOM 1051 C CA . LYS A 1 129 ? 18.816 7.994 -1.397 1.00 60.25 129 LYS A CA 1
ATOM 1052 C C . LYS A 1 129 ? 20.208 7.693 -0.808 1.00 60.25 129 LYS A C 1
ATOM 1054 O O . LYS A 1 129 ? 21.205 8.162 -1.348 1.00 60.25 129 LYS A O 1
ATOM 1059 N N . ASN A 1 130 ? 20.320 6.790 0.166 1.00 54.59 130 ASN A N 1
ATOM 1060 C CA . ASN A 1 130 ? 21.589 6.106 0.468 1.00 54.59 130 ASN A CA 1
ATOM 1061 C C . ASN A 1 130 ? 21.902 4.936 -0.498 1.00 54.59 130 ASN A C 1
ATOM 1063 O O . ASN A 1 130 ? 22.776 4.115 -0.222 1.00 54.59 130 ASN A O 1
ATOM 1067 N N . ARG A 1 131 ? 21.218 4.826 -1.650 1.00 52.88 131 ARG A N 1
ATOM 1068 C CA . ARG A 1 131 ? 21.506 3.830 -2.700 1.00 52.88 131 ARG A CA 1
ATOM 1069 C C . ARG A 1 131 ? 21.485 4.484 -4.091 1.00 52.88 131 ARG A C 1
ATOM 1071 O O . ARG A 1 131 ? 20.509 5.112 -4.482 1.00 52.88 131 ARG A O 1
ATOM 1078 N N . GLN A 1 132 ? 22.604 4.369 -4.809 1.00 48.59 132 GLN A N 1
ATOM 1079 C CA . GLN A 1 132 ? 22.915 5.028 -6.086 1.00 48.59 132 GLN A CA 1
ATOM 1080 C C . GLN A 1 132 ? 21.965 4.661 -7.244 1.00 48.59 132 GLN A C 1
ATOM 1082 O O . GLN A 1 132 ? 21.883 3.488 -7.608 1.00 48.59 132 GLN A O 1
ATOM 1087 N N . ARG A 1 133 ? 21.367 5.671 -7.902 1.00 51.34 133 ARG A N 1
ATOM 1088 C CA . ARG A 1 133 ? 21.110 5.741 -9.365 1.00 51.34 133 ARG A CA 1
ATOM 1089 C C . ARG A 1 133 ? 20.357 7.025 -9.717 1.00 51.34 133 ARG A C 1
ATOM 1091 O O . ARG A 1 133 ? 19.225 7.161 -9.302 1.00 51.34 133 ARG A O 1
ATOM 1098 N N . ALA A 1 134 ? 20.954 7.956 -10.464 1.00 49.72 134 ALA A N 1
ATOM 1099 C CA . ALA A 1 134 ? 20.360 9.277 -10.725 1.00 49.72 134 ALA A CA 1
ATOM 1100 C C . ALA A 1 134 ? 19.356 9.321 -11.900 1.00 49.72 134 ALA A C 1
ATOM 1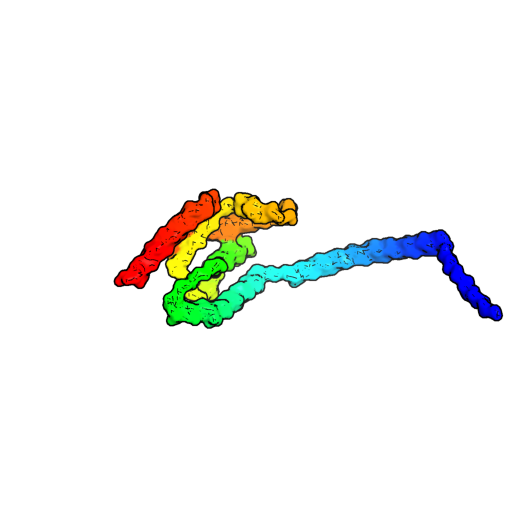102 O O . ALA A 1 134 ? 18.380 10.060 -11.833 1.00 49.72 134 ALA A O 1
ATOM 1103 N N . GLU A 1 135 ? 19.555 8.520 -12.951 1.00 46.16 135 GLU A N 1
ATOM 1104 C CA . GLU A 1 135 ? 18.766 8.624 -14.196 1.00 46.16 135 GLU A CA 1
ATOM 1105 C C . GLU A 1 135 ? 17.463 7.806 -14.184 1.00 46.16 135 GLU A C 1
ATOM 1107 O O . GLU A 1 135 ? 16.463 8.242 -14.744 1.00 46.16 135 GLU A O 1
ATOM 1112 N N . LEU A 1 136 ? 17.416 6.680 -13.458 1.00 51.28 136 LEU A N 1
ATOM 1113 C CA . LEU A 1 136 ? 16.183 5.898 -13.242 1.00 51.28 136 LEU A CA 1
ATOM 1114 C C . LEU A 1 136 ? 15.159 6.628 -12.352 1.00 51.28 136 LEU A C 1
ATOM 1116 O O . LEU A 1 136 ? 13.973 6.312 -12.385 1.00 51.28 136 LEU A O 1
ATOM 1120 N N . LEU A 1 137 ? 15.604 7.630 -11.588 1.00 54.91 137 LEU A N 1
ATOM 1121 C CA . LEU A 1 137 ? 14.772 8.333 -10.613 1.00 54.91 137 LEU A CA 1
ATOM 1122 C C . LEU A 1 137 ? 13.778 9.316 -11.234 1.00 54.91 137 LEU A C 1
ATOM 1124 O O . LEU A 1 137 ? 12.813 9.662 -10.566 1.00 54.91 137 LEU A O 1
ATOM 1128 N N . PHE A 1 138 ? 13.989 9.803 -12.462 1.00 48.44 138 PHE A N 1
ATOM 1129 C CA . PHE A 1 138 ? 13.084 10.795 -13.062 1.00 48.44 138 PHE A CA 1
ATOM 1130 C C . PHE A 1 138 ? 11.771 10.169 -13.547 1.00 48.44 138 PHE A C 1
ATOM 1132 O O . PHE A 1 138 ? 10.690 10.698 -13.271 1.00 48.44 138 PHE A O 1
ATOM 1139 N N . GLU A 1 139 ? 11.849 9.024 -14.233 1.00 55.62 139 GLU A N 1
ATOM 1140 C CA . GLU A 1 139 ? 10.662 8.242 -14.601 1.00 55.62 139 GLU A CA 1
ATOM 1141 C C . GLU A 1 139 ? 9.942 7.726 -13.345 1.00 55.62 139 GLU A C 1
ATOM 1143 O O . GLU A 1 139 ? 8.712 7.792 -13.258 1.00 55.62 139 GLU A O 1
ATOM 1148 N N . GLU A 1 140 ? 10.713 7.329 -12.328 1.00 73.75 140 GLU A N 1
ATOM 1149 C CA . GLU A 1 140 ? 10.200 6.927 -11.021 1.00 73.75 140 GLU A CA 1
ATOM 1150 C C . GLU A 1 140 ? 9.518 8.094 -10.282 1.00 73.75 140 GLU A C 1
ATOM 1152 O O . GLU A 1 140 ? 8.417 7.923 -9.771 1.00 73.75 140 GLU A O 1
ATOM 1157 N N . GLU A 1 141 ? 10.075 9.311 -10.288 1.00 82.12 141 GLU A N 1
ATOM 1158 C CA . GLU A 1 141 ? 9.483 10.484 -9.625 1.00 82.12 141 GLU A CA 1
ATOM 1159 C C . GLU A 1 141 ? 8.122 10.849 -10.230 1.00 82.12 141 GLU A C 1
ATOM 1161 O O . GLU A 1 141 ? 7.172 11.127 -9.497 1.00 82.12 141 GLU A O 1
ATOM 1166 N N . ASN A 1 142 ? 7.988 10.834 -11.560 1.00 87.44 142 ASN A N 1
ATOM 1167 C CA . ASN A 1 142 ? 6.710 11.122 -12.218 1.00 87.44 142 ASN A CA 1
ATOM 1168 C C . ASN A 1 142 ? 5.646 10.073 -11.884 1.00 87.44 142 ASN A C 1
ATOM 1170 O O . ASN A 1 142 ? 4.483 10.418 -11.648 1.00 87.44 142 ASN A O 1
ATOM 1174 N N . TYR A 1 143 ? 6.039 8.802 -11.833 1.00 89.50 143 TYR A N 1
ATOM 1175 C CA . TYR A 1 143 ? 5.168 7.730 -11.372 1.00 89.50 143 TYR A CA 1
ATOM 1176 C C . TYR A 1 143 ? 4.779 7.918 -9.897 1.00 89.50 143 TYR A C 1
ATOM 1178 O O . TYR A 1 143 ? 3.592 7.919 -9.572 1.00 89.50 143 TYR A O 1
ATOM 1186 N N . LEU A 1 144 ? 5.741 8.199 -9.016 1.00 91.31 144 LEU A N 1
ATOM 1187 C CA . LEU A 1 144 ? 5.504 8.441 -7.592 1.00 91.31 144 LEU A CA 1
ATOM 1188 C C . LEU A 1 144 ? 4.638 9.681 -7.338 1.00 91.31 144 LEU A C 1
ATOM 1190 O O . LEU A 1 144 ? 3.823 9.670 -6.421 1.00 91.31 144 LEU A O 1
ATOM 1194 N N . LYS A 1 145 ? 4.715 10.719 -8.179 1.00 94.19 145 LYS A N 1
ATOM 1195 C CA . LYS A 1 145 ? 3.778 11.856 -8.143 1.00 94.19 145 LYS A CA 1
ATOM 1196 C C . LYS A 1 145 ? 2.345 11.427 -8.437 1.00 94.19 145 LYS A C 1
ATOM 1198 O O . LYS A 1 145 ? 1.430 11.897 -7.764 1.00 94.19 145 LYS A O 1
ATOM 1203 N N . LYS A 1 146 ? 2.125 10.540 -9.415 1.00 95.50 146 LYS A N 1
ATOM 1204 C CA . LYS A 1 146 ? 0.787 9.985 -9.693 1.00 95.50 146 LYS A CA 1
ATOM 1205 C C . LYS A 1 146 ? 0.284 9.162 -8.507 1.00 95.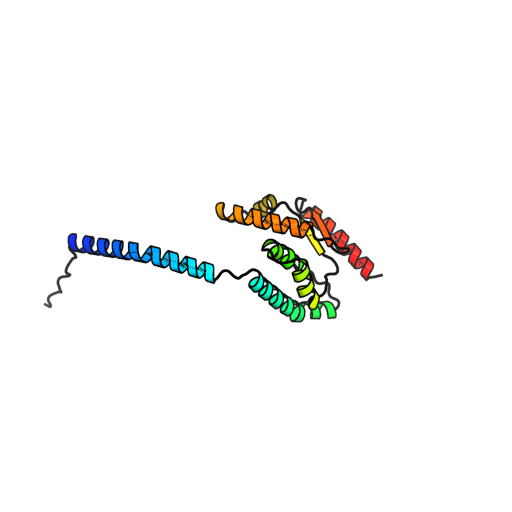50 146 LYS A C 1
ATOM 1207 O O . LYS A 1 146 ? -0.845 9.367 -8.074 1.00 95.50 146 LYS A O 1
ATOM 1212 N N . VAL A 1 147 ? 1.136 8.302 -7.948 1.00 95.75 147 VAL A N 1
ATOM 1213 C CA . VAL A 1 147 ? 0.824 7.503 -6.752 1.00 95.75 147 VAL A CA 1
ATOM 1214 C C . VAL A 1 147 ? 0.467 8.404 -5.564 1.00 95.75 147 VAL A C 1
ATOM 1216 O O . VAL A 1 147 ? -0.564 8.191 -4.930 1.00 95.75 147 VAL A O 1
ATOM 1219 N N . ASN A 1 148 ? 1.258 9.449 -5.297 1.00 96.12 148 ASN A N 1
ATOM 1220 C CA . ASN A 1 148 ? 1.010 10.397 -4.207 1.00 96.12 148 ASN A CA 1
ATOM 1221 C C . ASN A 1 148 ? -0.330 11.127 -4.380 1.00 96.12 148 ASN A C 1
ATOM 1223 O O . ASN A 1 148 ? -1.116 11.214 -3.440 1.00 96.12 148 ASN A O 1
ATOM 1227 N N . ARG A 1 149 ? -0.643 11.582 -5.603 1.00 97.19 149 ARG A N 1
ATOM 1228 C CA . ARG A 1 149 ? -1.946 12.197 -5.917 1.00 97.19 149 ARG A CA 1
ATOM 1229 C C . ARG A 1 149 ? -3.111 11.242 -5.665 1.00 97.19 149 ARG A C 1
ATOM 1231 O O . ARG A 1 149 ? -4.133 11.667 -5.135 1.00 97.19 149 ARG A O 1
ATOM 1238 N N . LEU A 1 150 ? -2.960 9.965 -6.015 1.00 97.88 150 LEU A N 1
ATOM 1239 C CA . LEU A 1 150 ? -3.989 8.958 -5.756 1.00 97.88 150 LEU A CA 1
ATOM 1240 C C . LEU A 1 150 ? -4.193 8.741 -4.256 1.00 97.88 150 LEU A C 1
ATOM 1242 O O . LEU A 1 150 ? -5.327 8.827 -3.796 1.00 97.88 150 LEU A O 1
ATOM 1246 N N . TYR A 1 151 ? -3.127 8.577 -3.472 1.00 97.81 151 TYR A N 1
ATOM 1247 C CA . TYR A 1 151 ? -3.250 8.497 -2.012 1.00 97.81 151 TYR A CA 1
ATOM 1248 C C . TYR A 1 151 ? -3.913 9.737 -1.401 1.00 97.81 151 TYR A C 1
ATOM 1250 O O . TYR A 1 151 ? -4.814 9.604 -0.572 1.00 97.81 151 TYR A O 1
ATOM 1258 N N . ALA A 1 152 ? -3.528 10.937 -1.846 1.00 97.31 152 ALA A N 1
ATOM 1259 C CA . ALA A 1 152 ? -4.124 12.191 -1.387 1.00 97.31 152 ALA A CA 1
ATOM 1260 C C . ALA A 1 152 ? -5.626 12.294 -1.721 1.00 97.31 152 ALA A C 1
ATOM 1262 O O . ALA A 1 152 ? -6.386 12.925 -0.978 1.00 97.31 152 ALA A O 1
ATOM 1263 N N . SER A 1 153 ? -6.071 11.638 -2.798 1.00 97.50 153 SER A N 1
ATOM 1264 C CA . SER A 1 153 ? -7.481 11.596 -3.202 1.00 97.50 153 SER A CA 1
ATOM 1265 C C . SER A 1 153 ? -8.351 10.667 -2.349 1.00 97.50 153 SER A C 1
ATOM 1267 O O . SER A 1 153 ? -9.568 10.835 -2.323 1.00 97.50 153 SER A O 1
ATOM 1269 N N . PHE A 1 154 ? -7.766 9.702 -1.630 1.00 97.12 154 PHE A N 1
ATOM 1270 C CA . PHE A 1 154 ? -8.545 8.749 -0.840 1.00 97.12 154 PHE A CA 1
ATOM 1271 C C . PHE A 1 154 ? -9.124 9.421 0.405 1.00 97.12 154 PHE A C 1
ATOM 1273 O O . PHE A 1 154 ? -8.390 9.925 1.254 1.00 97.12 154 PHE A O 1
ATOM 1280 N N . LYS A 1 155 ? -10.454 9.405 0.522 1.00 94.88 155 LYS A N 1
ATOM 1281 C CA . LYS A 1 155 ? -11.208 9.965 1.648 1.00 94.88 155 LYS A CA 1
ATOM 1282 C C . LYS A 1 155 ? -12.161 8.913 2.208 1.00 94.88 155 LYS A C 1
ATOM 1284 O O . LYS A 1 155 ? -12.670 8.069 1.476 1.00 94.88 155 LYS A O 1
ATOM 1289 N N . GLY A 1 156 ? -12.406 8.972 3.510 1.00 94.06 156 GLY A N 1
ATOM 1290 C CA . GLY A 1 156 ? -13.293 8.053 4.214 1.00 94.06 156 GLY A CA 1
ATOM 1291 C C . GLY A 1 156 ? -13.360 8.401 5.695 1.00 94.06 156 GLY A C 1
ATOM 1292 O O . GLY A 1 156 ? -12.482 9.090 6.205 1.00 94.06 156 GLY A O 1
ATOM 1293 N N . LYS A 1 157 ? -14.399 7.928 6.391 1.00 92.31 157 LYS A N 1
ATOM 1294 C CA . LYS A 1 157 ? -14.589 8.207 7.829 1.00 92.31 157 LYS A CA 1
ATOM 1295 C C . LYS A 1 157 ? -13.451 7.656 8.696 1.00 92.31 157 LYS A C 1
ATOM 1297 O O . LYS A 1 157 ? -13.145 8.216 9.738 1.00 92.31 157 LYS A O 1
ATOM 1302 N N . ASN A 1 158 ? -12.840 6.568 8.243 1.00 94.19 158 ASN A N 1
ATOM 1303 C CA . ASN A 1 158 ? -11.755 5.837 8.886 1.00 94.19 158 ASN A CA 1
ATOM 1304 C C . ASN A 1 158 ? -10.377 6.120 8.260 1.00 94.19 158 ASN A C 1
ATOM 1306 O O . ASN A 1 158 ? -9.421 5.416 8.569 1.00 94.19 158 ASN A O 1
ATOM 1310 N N . ILE A 1 159 ? -10.262 7.101 7.355 1.00 97.44 159 ILE A N 1
ATOM 1311 C CA . ILE A 1 159 ? -8.998 7.432 6.688 1.00 97.44 159 ILE A CA 1
ATOM 1312 C C . ILE A 1 159 ? -8.449 8.730 7.271 1.00 97.44 159 ILE A C 1
ATOM 1314 O O . ILE A 1 159 ? -9.039 9.795 7.098 1.00 97.44 159 ILE A O 1
ATOM 1318 N N . ILE A 1 160 ? -7.287 8.638 7.912 1.00 97.62 160 ILE A N 1
ATOM 1319 C CA . ILE A 1 160 ? -6.552 9.767 8.471 1.00 97.62 160 ILE A CA 1
ATOM 1320 C C . ILE A 1 160 ? -5.336 10.037 7.588 1.00 97.62 160 ILE A C 1
ATOM 1322 O O . ILE A 1 160 ? -4.446 9.198 7.453 1.00 97.62 160 ILE A O 1
ATOM 1326 N N . GLN A 1 161 ? -5.308 11.213 6.969 1.00 97.00 161 GLN A N 1
ATOM 1327 C CA . GLN A 1 161 ? -4.147 11.688 6.224 1.00 97.00 161 GLN A CA 1
ATOM 1328 C C . GLN A 1 161 ? -3.243 12.476 7.170 1.00 97.00 161 GLN A C 1
ATOM 1330 O O . GLN A 1 161 ? -3.719 13.389 7.841 1.00 97.00 161 GLN A O 1
ATOM 1335 N N . LEU A 1 162 ? -1.965 12.113 7.223 1.00 96.44 162 LEU A N 1
ATOM 1336 C CA . LEU A 1 162 ? -0.962 12.757 8.069 1.00 96.44 162 LEU A CA 1
ATOM 1337 C C . LEU A 1 162 ? 0.157 13.321 7.198 1.00 96.44 162 LEU A C 1
ATOM 1339 O O . LEU A 1 162 ? 0.553 12.694 6.213 1.00 96.44 162 LEU A O 1
ATOM 1343 N N . ASP A 1 163 ? 0.671 14.485 7.581 1.00 94.69 163 ASP A N 1
ATOM 1344 C CA . ASP A 1 163 ? 1.852 15.077 6.961 1.00 94.69 163 ASP A CA 1
ATOM 1345 C C . ASP A 1 163 ? 3.109 14.348 7.450 1.00 94.69 163 ASP A C 1
ATOM 1347 O O . ASP A 1 163 ? 3.474 14.424 8.622 1.00 94.69 163 ASP A O 1
ATOM 1351 N N . ALA A 1 164 ? 3.756 13.609 6.552 1.00 93.31 164 ALA A N 1
ATOM 1352 C CA . ALA A 1 164 ? 4.972 12.862 6.845 1.00 93.31 164 ALA A CA 1
ATOM 1353 C C . ALA A 1 164 ? 6.261 13.683 6.660 1.00 93.31 164 ALA A C 1
ATOM 1355 O O . ALA A 1 164 ? 7.343 13.126 6.873 1.00 93.31 164 ALA A O 1
ATOM 1356 N N . SER A 1 165 ? 6.176 14.967 6.281 1.00 91.81 165 SER A N 1
ATOM 1357 C CA . SER A 1 165 ? 7.307 15.912 6.321 1.00 91.81 165 SER A CA 1
ATOM 1358 C C . SER A 1 165 ? 7.664 16.340 7.753 1.00 91.81 165 SER A C 1
ATOM 1360 O O . SER A 1 165 ? 8.815 16.676 8.028 1.00 91.81 165 SER A O 1
ATOM 1362 N N . ALA A 1 166 ? 6.702 16.232 8.676 1.00 91.12 166 ALA A N 1
ATOM 1363 C CA . ALA A 1 166 ? 6.885 16.418 10.112 1.00 91.12 166 ALA A CA 1
ATOM 1364 C C . ALA A 1 166 ? 7.877 15.407 10.723 1.00 91.12 166 ALA A C 1
ATOM 1366 O O . ALA A 1 166 ? 8.233 14.394 10.103 1.00 91.12 166 ALA A O 1
ATOM 1367 N N . SER A 1 167 ? 8.319 15.662 11.959 1.00 92.88 167 SER A N 1
ATOM 1368 C CA . SER A 1 167 ? 9.252 14.752 12.633 1.00 92.88 167 SER A CA 1
ATOM 1369 C C . SER A 1 167 ? 8.605 13.383 12.912 1.00 92.88 167 SER A C 1
ATOM 1371 O O . SER A 1 167 ? 7.387 1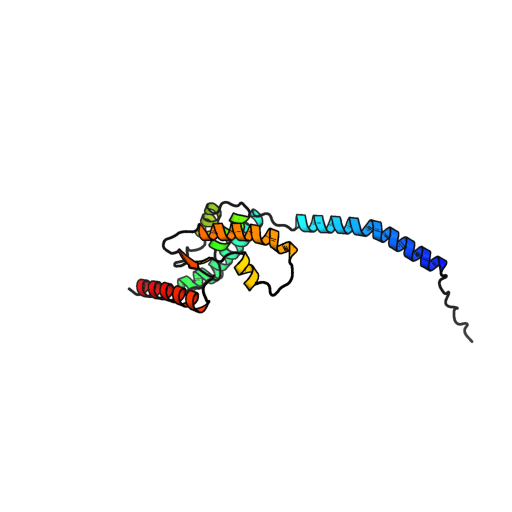3.294 13.118 1.00 92.88 167 SER A O 1
ATOM 1373 N N . PRO A 1 168 ? 9.384 12.283 12.943 1.00 92.75 168 PRO A N 1
ATOM 1374 C CA . PRO A 1 168 ? 8.860 10.967 13.306 1.00 92.75 168 PRO A CA 1
ATOM 1375 C C . PRO A 1 168 ? 8.103 10.961 14.643 1.00 92.75 168 PRO A C 1
ATOM 1377 O O . PRO A 1 168 ? 7.087 10.278 14.771 1.00 92.75 168 PRO A O 1
ATOM 1380 N N . GLU A 1 169 ? 8.556 11.747 15.620 1.00 96.06 169 GLU A N 1
ATOM 1381 C CA . GLU A 1 169 ? 7.949 11.887 16.945 1.00 96.06 169 GLU A CA 1
ATOM 1382 C C . GLU A 1 169 ? 6.571 12.565 16.887 1.00 96.06 169 GLU A C 1
ATOM 1384 O O . GLU A 1 169 ? 5.626 12.135 17.562 1.00 96.06 169 GLU A O 1
ATOM 1389 N N . GLU A 1 170 ? 6.429 13.602 16.059 1.00 95.00 170 GLU A N 1
ATOM 1390 C CA . GLU A 1 170 ? 5.161 14.306 15.844 1.00 95.00 170 GLU A CA 1
ATOM 1391 C C . GLU A 1 170 ? 4.140 13.403 15.152 1.00 95.00 170 GLU A C 1
ATOM 1393 O O . GLU A 1 170 ? 3.003 13.274 15.620 1.00 95.00 170 GLU A O 1
ATOM 1398 N N . VAL A 1 171 ? 4.546 12.725 14.074 1.00 95.56 171 VAL A N 1
ATOM 1399 C CA . VAL A 1 171 ? 3.686 11.776 13.351 1.00 95.56 171 VAL A CA 1
ATOM 1400 C C . VAL A 1 171 ? 3.267 10.629 14.273 1.00 95.56 171 VAL A C 1
ATOM 1402 O O . VAL A 1 171 ? 2.088 10.271 14.326 1.00 95.56 171 VAL A O 1
ATOM 1405 N N . PHE A 1 172 ? 4.199 10.086 15.060 1.00 96.38 172 PHE A N 1
ATOM 1406 C CA . PHE A 1 172 ? 3.912 9.032 16.032 1.00 96.38 172 PHE A CA 1
ATOM 1407 C C . PHE A 1 172 ? 2.876 9.474 17.072 1.00 96.38 172 PHE A C 1
ATOM 1409 O O . PHE A 1 172 ? 1.931 8.736 17.363 1.00 96.38 172 PHE A O 1
ATOM 1416 N N . THR A 1 173 ? 3.013 10.689 17.604 1.00 97.00 173 THR A N 1
ATOM 1417 C CA . THR A 1 173 ? 2.080 11.244 18.594 1.00 97.00 173 THR A CA 1
ATOM 1418 C C . THR A 1 173 ? 0.666 11.380 18.023 1.00 97.00 173 THR A C 1
ATOM 1420 O O . THR A 1 173 ? -0.313 11.015 18.686 1.00 97.00 173 THR A O 1
ATOM 1423 N N . GLN A 1 174 ? 0.545 11.827 16.770 1.00 95.88 174 GLN A N 1
ATOM 1424 C CA . GLN A 1 174 ? -0.738 11.920 16.070 1.00 95.88 174 GLN A CA 1
ATOM 1425 C C . GLN A 1 174 ? -1.371 10.535 15.868 1.00 95.88 174 GLN A C 1
ATOM 1427 O O . GLN A 1 174 ? -2.522 10.321 16.258 1.00 95.88 174 GLN A O 1
ATOM 1432 N N . ILE A 1 175 ? -0.611 9.563 15.348 1.00 96.81 175 ILE A N 1
ATOM 1433 C CA . ILE A 1 175 ? -1.079 8.177 15.158 1.00 96.81 175 ILE A CA 1
ATOM 1434 C C . ILE A 1 175 ? -1.568 7.589 16.483 1.00 96.81 175 ILE A C 1
ATOM 1436 O O . ILE A 1 175 ? -2.688 7.080 16.564 1.00 96.81 175 ILE A O 1
ATOM 1440 N N . LYS A 1 176 ? -0.758 7.701 17.543 1.00 96.38 176 LYS A N 1
ATOM 1441 C CA . LYS A 1 176 ? -1.083 7.181 18.876 1.00 96.38 176 LYS A CA 1
ATOM 1442 C C . LYS A 1 176 ? -2.395 7.755 19.406 1.00 96.38 176 LYS A C 1
ATOM 1444 O O . LYS A 1 176 ? -3.195 7.017 19.976 1.00 96.38 176 LYS A O 1
ATOM 1449 N N . THR A 1 177 ? -2.635 9.046 19.188 1.00 96.06 177 THR A N 1
ATOM 1450 C CA . THR A 1 177 ? -3.872 9.719 19.605 1.00 96.06 177 THR A CA 1
ATOM 1451 C C . THR A 1 177 ? -5.097 9.116 18.916 1.00 96.06 177 THR A C 1
ATOM 1453 O O . THR A 1 177 ? -6.064 8.750 19.585 1.00 96.06 177 THR A O 1
ATOM 1456 N N . HIS A 1 178 ? -5.046 8.932 17.594 1.00 95.19 178 HIS A N 1
ATOM 1457 C CA . HIS A 1 178 ? -6.144 8.319 16.841 1.00 95.19 178 HIS A CA 1
ATOM 1458 C C . HIS A 1 178 ? -6.388 6.858 17.235 1.00 95.19 178 HIS A C 1
ATOM 1460 O O . HIS A 1 178 ? -7.539 6.464 17.421 1.00 95.19 178 HIS A O 1
ATOM 1466 N N . VAL A 1 179 ? -5.323 6.074 17.429 1.00 95.06 179 VAL A N 1
ATOM 1467 C CA . VAL A 1 179 ? -5.432 4.678 17.880 1.00 95.06 179 VAL A CA 1
ATOM 1468 C C . VAL A 1 179 ? -6.054 4.601 19.277 1.00 95.06 179 VAL A C 1
ATOM 1470 O O . VAL A 1 179 ? -6.983 3.827 19.487 1.00 95.06 179 VAL A O 1
ATOM 1473 N N . HIS A 1 180 ? -5.611 5.427 20.230 1.00 94.38 180 HIS A N 1
ATOM 1474 C CA . HIS A 1 180 ? -6.204 5.470 21.572 1.00 94.38 180 HIS A CA 1
ATOM 1475 C C . HIS A 1 180 ? -7.698 5.814 21.544 1.00 94.38 180 HIS A C 1
ATOM 1477 O O . HIS A 1 180 ? -8.477 5.199 22.273 1.00 94.38 180 HIS A O 1
ATOM 1483 N N . ASN A 1 181 ? -8.106 6.770 20.709 1.00 92.88 181 ASN A N 1
ATOM 1484 C CA . ASN A 1 181 ? -9.512 7.149 20.581 1.00 92.88 181 ASN A CA 1
ATOM 1485 C C . ASN A 1 181 ? -10.362 6.000 20.026 1.00 92.88 181 ASN A C 1
ATOM 1487 O O . ASN A 1 181 ? -11.432 5.729 20.570 1.00 92.88 181 ASN A O 1
ATOM 1491 N N . LEU A 1 182 ? -9.865 5.290 19.008 1.00 91.81 182 LEU A N 1
ATOM 1492 C CA . LEU A 1 182 ? -10.541 4.117 18.450 1.00 91.81 182 LEU A CA 1
ATOM 1493 C C . LEU A 1 182 ? -10.725 3.019 19.507 1.00 91.81 182 LEU A C 1
ATOM 1495 O O . LEU A 1 182 ? -11.824 2.496 19.677 1.00 91.81 182 LEU A O 1
ATOM 1499 N N . LEU A 1 183 ? -9.667 2.703 20.259 1.00 90.81 183 LEU A N 1
ATOM 1500 C CA . LEU A 1 183 ? -9.718 1.661 21.288 1.00 90.81 183 LEU A CA 1
ATOM 1501 C C . LEU A 1 183 ? -10.674 2.010 22.435 1.00 90.81 183 LEU A C 1
ATOM 1503 O O . LEU A 1 183 ? -11.337 1.121 22.960 1.00 90.81 183 LEU A O 1
ATOM 1507 N N . ARG A 1 184 ? -10.790 3.292 22.807 1.00 91.19 184 ARG A N 1
ATOM 1508 C CA . ARG A 1 184 ? -11.774 3.740 23.809 1.00 91.19 184 ARG A CA 1
ATOM 1509 C C . ARG A 1 184 ? -13.212 3.573 23.326 1.00 91.19 184 ARG A C 1
ATOM 1511 O O . ARG A 1 184 ? -14.050 3.120 24.098 1.00 91.19 184 ARG A O 1
ATOM 1518 N N . GLN A 1 185 ? -13.487 3.924 22.070 1.00 85.81 185 GLN A N 1
ATOM 1519 C CA . GLN A 1 185 ? -14.818 3.768 21.474 1.00 85.81 185 GLN A CA 1
ATOM 1520 C C . GLN A 1 185 ? -15.231 2.298 21.378 1.00 85.81 185 GLN A C 1
ATOM 1522 O O . GLN A 1 185 ? -16.385 1.986 21.623 1.00 85.81 185 GLN A O 1
ATOM 1527 N N . ALA A 1 186 ? -14.292 1.399 21.074 1.00 79.69 186 ALA A N 1
ATOM 1528 C CA . ALA A 1 186 ? -14.559 -0.038 21.004 1.00 79.69 186 ALA A CA 1
ATOM 1529 C C . ALA A 1 186 ? -14.760 -0.708 22.379 1.00 79.69 186 ALA A C 1
ATOM 1531 O O . ALA A 1 186 ? -15.270 -1.824 22.443 1.00 79.69 186 ALA A O 1
ATOM 1532 N N . ALA A 1 187 ? -14.322 -0.063 23.466 1.00 74.50 187 ALA A N 1
ATOM 1533 C CA . ALA A 1 187 ? -14.459 -0.558 24.837 1.00 74.50 187 ALA A CA 1
ATOM 1534 C C . ALA A 1 187 ? -15.715 -0.037 25.564 1.00 74.50 187 ALA A C 1
ATOM 1536 O O . ALA A 1 187 ? -15.953 -0.442 26.702 1.00 74.50 187 ALA A O 1
ATOM 1537 N N . SER A 1 188 ? -16.468 0.874 24.935 1.00 55.09 188 SER A N 1
ATOM 1538 C CA . SER A 1 188 ? -17.726 1.444 25.444 1.00 55.09 188 SER A CA 1
ATOM 1539 C C . SER A 1 188 ? -18.922 0.752 24.801 1.00 55.09 188 SER A C 1
ATOM 1541 O O . SER A 1 188 ? -19.934 0.576 25.509 1.00 55.09 188 SER A O 1
#

pLDDT: mean 88.0, std 14.11, range [46.16, 98.5]

Secondary structure (DSSP, 8-state):
--------PPPHHHHHHHHHHHHHHHHHHHHHHHHHHHHHHHHTS--HHHHHHHHHHHHHHHIIIIIHHHHHTT-----SS-HHHHHHHHHHTT--HHHHHHHHHTTSPPPS-EEEEE--HHHHHHHH-SS--SSHHHHHHHHHHHHHHHHHH---TTEEEEETTS-HHHHHHHHHHHHHHHHHHHT-

Foldseek 3Di:
DDDDPPDDDDDPVNVVVVVVVVVVVCVVVVVVVVVVVVVVVVVPDDQLVRVLVVVLVVQLCCCVPPVVVCVVVVHDDDDPDDLLQNLLLSVLVVDDSVVSVVSNVVRHPDDQAAEAAADQLVVVVVVVPPDDDDPVVVVVNVSVVSSNVSSVPDDDPRYHYDHNVDDPVVRVVVVVVVVVVSVVVVVD

Radius of gyration: 28.35 Å; chains: 1; bounding box: 85×57×63 Å

Sequence (188 aa):
KEATPMRRGFTLIELLVVIAIIAILAAILFPVFAKAREKARQAASLSPEEELRFFLLDRRENVERNLWPALNQKKIVLLDRYYFSTMAYQGARGLRVEEIKRRNEAFAPPPDLVFILLIEPREGLQRIKNRQRAELLFEEENYLKKVNRLYASFKGKNIIQLDASASPEEVFTQIKTHVHNLLRQAAS